Protein AF-A0A8T5LXJ1-F1 (afdb_monomer)

Secondary structure (DSSP, 8-state):
-PPP-----PPTT-PPEEEEETBTTTB-HHHHHHHHHHHHHHHHHHHHHHHHTT-TT--HHHHHHHHHHHHHHHHHHHTT-S-HHHHHHHHHHHHHHS-GGGGS--TT-B-HHHHHHHHHHHHTT-EEEEEES---HHHHHHS-HHHHTT--EEEE-BTTBS-HHHHHHHHHH-SS-EEEEESS--HHHHHHHHTTSS-GGGEEEEETT--EE--

pLDDT: mean 71.96, std 15.57, range [26.12, 94.38]

Radius of gyration: 20.91 Å; Cα contacts (8 Å, |Δi|>4): 266; chains: 1; bounding box: 43×37×70 Å

Mean predicted aligned error: 11.52 Å

Foldseek 3Di:
DDPDPDDPDDDPDFFAEEEEEVDQQFFLLLLLLVLLLVQLLVLLVVVVVVVVVPPPPDDPVNSVVVSCVLSVLSNCLSVVVDDDPSNVVSVVSSVVSDDVVSNQDPQPRTDVVSLVVLLVCVVVVHAYEYEWLDDDPSVLVRRPVSRSVRHPYYYHDPPVIDALVSVLVVLVVDPHAYEYDDADPPVRVVVCVVVVVDPLVRYWYAYPVRDTDGD

Nearest PDB structures (foldseek):
  4g9b-assembly1_A-2  TM=5.555E-01  e=1.350E-05  Escherichia coli K-12
  4ex7-assembly1_A  TM=5.362E-01  e=2.606E-03  Streptomyces sp. CM020
  3k1z-assembly1_A  TM=4.084E-01  e=1.933E-03  Homo sapiens
  6c8v-assembly1_A  TM=1.712E-01  e=3.846E+00  Methylorubrum extorquens

Structure (mmCIF, N/CA/C/O backbone):
data_AF-A0A8T5LXJ1-F1
#
_entry.id   AF-A0A8T5LXJ1-F1
#
loop_
_atom_site.group_PDB
_atom_site.id
_atom_site.type_symbol
_atom_site.label_atom_id
_atom_site.label_alt_id
_atom_site.label_comp_id
_atom_site.label_asym_id
_atom_site.label_entity_id
_atom_site.label_seq_id
_atom_site.pdbx_PDB_ins_code
_atom_site.Cartn_x
_atom_site.Cartn_y
_atom_site.Cartn_z
_atom_site.occupancy
_atom_site.B_iso_or_equiv
_atom_site.auth_seq_id
_atom_site.auth_comp_id
_atom_site.auth_asym_id
_atom_site.auth_atom_id
_atom_site.pdbx_PDB_model_num
ATOM 1 N N . MET A 1 1 ? 8.286 -22.959 33.517 1.00 33.03 1 MET A N 1
ATOM 2 C CA . MET A 1 1 ? 6.943 -22.440 33.181 1.00 33.03 1 MET A CA 1
ATOM 3 C C . MET A 1 1 ? 7.055 -21.723 31.851 1.00 33.03 1 MET A C 1
ATOM 5 O O . MET A 1 1 ? 7.940 -20.889 31.725 1.00 33.03 1 MET A O 1
ATOM 9 N N . LYS A 1 2 ? 6.259 -22.106 30.847 1.00 26.12 2 LYS A N 1
ATOM 10 C CA . LYS A 1 2 ? 6.178 -21.351 29.588 1.00 26.12 2 LYS A CA 1
ATOM 11 C C . LYS A 1 2 ? 5.435 -20.039 29.890 1.00 26.12 2 LYS A C 1
ATOM 13 O O . LYS A 1 2 ? 4.418 -20.133 30.580 1.00 26.12 2 LYS A O 1
ATOM 18 N N . PRO A 1 3 ? 5.918 -18.861 29.459 1.00 32.38 3 PRO A N 1
ATOM 19 C CA . PRO A 1 3 ? 5.135 -17.640 29.579 1.00 32.38 3 PRO A CA 1
ATOM 20 C C . PRO A 1 3 ? 3.855 -17.809 28.762 1.00 32.38 3 PRO A C 1
ATOM 22 O O . PRO A 1 3 ? 3.848 -18.514 27.748 1.00 32.38 3 PRO A O 1
ATOM 25 N N . ASN A 1 4 ? 2.773 -17.243 29.280 1.00 32.78 4 ASN A N 1
ATOM 26 C CA . ASN A 1 4 ? 1.447 -17.321 28.698 1.00 32.78 4 ASN A CA 1
ATOM 27 C C . ASN A 1 4 ? 1.479 -16.904 27.225 1.00 32.78 4 ASN A C 1
ATOM 29 O O . ASN A 1 4 ? 2.148 -15.954 26.847 1.00 32.78 4 ASN A O 1
ATOM 33 N N . GLN A 1 5 ? 0.734 -17.635 26.401 1.00 32.28 5 GLN A N 1
ATOM 34 C CA . GLN A 1 5 ? 0.271 -17.120 25.121 1.00 32.28 5 GLN A CA 1
ATOM 35 C C . GLN A 1 5 ? -0.646 -15.942 25.452 1.00 32.28 5 GLN A C 1
ATOM 37 O O . GLN A 1 5 ? -1.768 -16.151 25.925 1.00 32.28 5 GLN A O 1
ATOM 42 N N . ASP A 1 6 ? -0.109 -14.735 25.313 1.00 34.69 6 ASP A N 1
ATOM 43 C CA . ASP A 1 6 ? -0.762 -13.486 25.674 1.00 34.69 6 ASP A CA 1
ATOM 44 C C . ASP A 1 6 ? -2.043 -13.328 24.856 1.00 34.69 6 ASP A C 1
ATOM 46 O O . ASP A 1 6 ? -2.057 -13.067 23.654 1.00 34.69 6 ASP A O 1
ATOM 50 N N . LYS A 1 7 ? -3.162 -13.596 25.528 1.00 32.00 7 LYS A N 1
ATOM 51 C CA . LYS A 1 7 ? -4.494 -13.324 25.009 1.00 32.00 7 LYS A CA 1
ATOM 52 C C . LYS A 1 7 ? -4.650 -11.812 24.975 1.00 32.00 7 LYS A C 1
ATOM 54 O O . LYS A 1 7 ? -4.624 -11.184 26.028 1.00 32.00 7 LYS A O 1
ATOM 59 N N . ILE A 1 8 ? -4.893 -11.258 23.793 1.00 38.41 8 ILE A N 1
ATOM 60 C CA . ILE A 1 8 ? -5.355 -9.879 23.630 1.00 38.41 8 ILE A CA 1
ATOM 61 C C . ILE A 1 8 ? -6.676 -9.741 24.407 1.00 38.41 8 ILE A C 1
ATOM 63 O O . ILE A 1 8 ? -7.713 -10.266 23.995 1.00 38.41 8 ILE A O 1
ATOM 67 N N . ILE A 1 9 ? -6.649 -9.082 25.570 1.00 36.38 9 ILE A N 1
ATOM 68 C CA . ILE A 1 9 ? -7.852 -8.818 26.371 1.00 36.38 9 ILE A CA 1
ATOM 69 C C . ILE A 1 9 ? -8.474 -7.504 25.880 1.00 36.38 9 ILE A C 1
ATOM 71 O O . ILE A 1 9 ? -8.004 -6.409 26.196 1.00 36.38 9 ILE A O 1
ATOM 75 N N . ILE A 1 10 ? -9.554 -7.605 25.104 1.00 36.94 10 ILE A N 1
ATOM 76 C CA . ILE A 1 10 ? -10.390 -6.465 24.703 1.00 36.94 10 ILE A CA 1
ATOM 77 C C . ILE A 1 10 ? -11.422 -6.220 25.817 1.00 36.94 10 ILE A C 1
ATOM 79 O O . ILE A 1 10 ? -12.209 -7.109 26.147 1.00 36.94 10 ILE A O 1
ATOM 83 N N . LYS A 1 11 ? -11.423 -5.024 26.426 1.00 37.22 11 LYS A N 1
ATOM 84 C CA . LYS A 1 11 ? -12.449 -4.623 27.409 1.00 37.22 11 LYS A CA 1
ATOM 85 C C . LYS A 1 11 ? -13.825 -4.607 26.729 1.00 37.22 11 LYS A C 1
ATOM 87 O O . LYS A 1 11 ? -13.974 -4.063 25.640 1.00 37.22 11 LYS A O 1
ATOM 92 N N . SER A 1 12 ? -14.836 -5.197 27.368 1.00 35.59 12 SER A N 1
ATOM 93 C CA . SER A 1 12 ? -16.177 -5.333 26.787 1.00 35.59 12 SER A CA 1
ATOM 94 C C . SER A 1 12 ? -16.810 -3.972 26.468 1.00 35.59 12 SER A C 1
ATOM 96 O O . SER A 1 12 ? -16.964 -3.148 27.369 1.00 35.59 12 SER A O 1
ATOM 98 N N . GLY A 1 13 ? -17.233 -3.767 25.217 1.00 50.44 13 GLY A N 1
ATOM 99 C CA . GLY A 1 13 ? -18.122 -2.668 24.810 1.00 50.44 13 GLY A CA 1
ATOM 100 C C . GLY A 1 13 ? -17.606 -1.789 23.667 1.00 50.44 13 GLY A C 1
ATOM 101 O O . GLY A 1 13 ? -18.418 -1.307 22.884 1.00 50.44 13 GLY A O 1
ATOM 102 N N . GLN A 1 14 ? -16.287 -1.637 23.515 1.00 60.72 14 GLN A N 1
ATOM 103 C CA . GLN A 1 14 ? -15.674 -0.932 22.382 1.00 60.72 14 GLN A CA 1
ATOM 104 C C . GLN A 1 14 ? -14.940 -1.931 21.494 1.00 60.72 14 GLN A C 1
ATOM 106 O O . GLN A 1 14 ? -14.042 -2.639 21.948 1.00 60.72 14 GLN A O 1
ATOM 111 N N . LYS A 1 15 ? -15.356 -2.008 20.232 1.00 76.12 15 LYS A N 1
ATOM 112 C CA . LYS A 1 15 ? -14.726 -2.880 19.244 1.00 76.12 15 LYS A CA 1
ATOM 113 C C . LYS A 1 15 ? -13.542 -2.158 18.608 1.00 76.12 15 LYS A C 1
ATOM 115 O O . LYS A 1 15 ? -13.686 -0.977 18.291 1.00 76.12 15 LYS A O 1
ATOM 120 N N . PRO A 1 16 ? -12.387 -2.820 18.453 1.00 82.50 16 PRO A N 1
ATOM 121 C CA . PRO A 1 16 ? -11.223 -2.184 17.865 1.00 82.50 16 PRO A CA 1
ATOM 122 C C . PRO A 1 16 ? -11.449 -1.827 16.390 1.00 82.50 16 PRO A C 1
ATOM 124 O O . PRO A 1 16 ? -12.292 -2.412 15.703 1.00 82.50 16 PRO A O 1
ATOM 127 N N . MET A 1 17 ? -10.660 -0.870 15.908 1.00 87.38 17 MET A N 1
ATOM 128 C CA . MET A 1 17 ? -10.466 -0.617 14.487 1.00 87.38 17 MET A CA 1
ATOM 129 C C . MET A 1 17 ? -9.162 -1.251 14.023 1.00 87.38 17 MET A C 1
ATOM 131 O O . MET A 1 17 ? -8.102 -0.959 14.562 1.00 87.38 17 MET A O 1
ATOM 135 N N . HIS A 1 18 ? -9.231 -2.074 12.988 1.00 89.00 18 HIS A N 1
ATOM 136 C CA . HIS A 1 18 ? -8.086 -2.719 12.368 1.00 89.00 18 HIS A CA 1
ATOM 137 C C . HIS A 1 18 ? -7.617 -1.879 11.182 1.00 89.00 18 HIS A C 1
ATOM 139 O O . HIS A 1 18 ? -8.321 -1.761 10.181 1.00 89.00 18 HIS A O 1
ATOM 145 N N . LEU A 1 19 ? -6.442 -1.274 11.316 1.00 87.06 19 LEU A N 1
ATOM 146 C CA . LEU A 1 19 ? -5.816 -0.422 10.316 1.00 87.06 19 LEU A CA 1
ATOM 147 C C . LEU A 1 19 ? -4.834 -1.251 9.487 1.00 87.06 19 LEU A C 1
ATOM 149 O O . LEU A 1 19 ? -3.805 -1.677 10.001 1.00 87.06 19 LEU A O 1
ATOM 153 N N . PHE A 1 20 ? -5.145 -1.474 8.216 1.00 87.50 20 PHE A N 1
ATOM 154 C CA . PHE A 1 20 ? -4.315 -2.257 7.307 1.00 87.50 20 PHE A CA 1
ATOM 155 C C . PHE A 1 20 ? -3.467 -1.361 6.411 1.00 87.50 20 PHE A C 1
ATOM 157 O O . PHE A 1 20 ? -3.992 -0.485 5.720 1.00 87.50 20 PHE A O 1
ATOM 164 N N . ASP A 1 21 ? -2.160 -1.615 6.373 1.00 85.25 21 ASP A N 1
ATOM 165 C CA . ASP A 1 21 ? -1.288 -1.049 5.350 1.00 85.25 21 ASP A CA 1
ATOM 166 C C . ASP A 1 21 ? -1.696 -1.562 3.966 1.00 85.25 21 ASP A C 1
ATOM 168 O O . ASP A 1 21 ? -1.720 -2.766 3.710 1.00 85.25 21 ASP A O 1
ATOM 172 N N . LEU A 1 22 ? -2.010 -0.652 3.049 1.00 85.81 22 LEU A N 1
ATOM 173 C CA . LEU A 1 22 ? -2.390 -1.039 1.698 1.00 85.81 22 LEU A CA 1
ATOM 174 C C . LEU A 1 22 ? -1.292 -1.876 1.017 1.00 85.81 22 LEU A C 1
ATOM 176 O O . LEU A 1 22 ? -1.587 -2.899 0.399 1.00 85.81 22 LEU A O 1
ATOM 180 N N . TRP A 1 23 ? -0.030 -1.471 1.153 1.00 79.12 23 TRP A N 1
ATOM 181 C CA . TRP A 1 23 ? 1.087 -2.058 0.424 1.00 79.12 23 TRP A CA 1
ATOM 182 C C . TRP A 1 23 ? 1.845 -3.053 1.302 1.00 79.12 23 TRP A C 1
ATOM 184 O O . TRP A 1 23 ? 2.364 -2.715 2.360 1.00 79.12 23 TRP A O 1
ATOM 194 N N . GLY A 1 24 ? 1.935 -4.303 0.849 1.00 71.00 24 GLY A N 1
ATOM 195 C CA . GLY A 1 24 ? 2.645 -5.364 1.561 1.00 71.00 24 GLY A CA 1
ATOM 196 C C . GLY A 1 24 ? 1.814 -6.098 2.619 1.00 71.00 24 GLY A C 1
ATOM 197 O O . GLY A 1 24 ? 2.250 -7.167 3.047 1.00 71.00 24 GLY A O 1
ATOM 198 N N . VAL A 1 25 ? 0.631 -5.586 2.993 1.00 78.50 25 VAL A N 1
ATOM 199 C CA . VAL A 1 25 ? -0.356 -6.318 3.812 1.00 78.50 25 VAL A CA 1
ATOM 200 C C . VAL A 1 25 ? -1.606 -6.653 3.008 1.00 78.50 25 VAL A C 1
ATOM 202 O O . VAL A 1 25 ? -1.924 -7.829 2.895 1.00 78.50 25 VAL A O 1
ATOM 205 N N . ILE A 1 26 ? -2.295 -5.672 2.412 1.00 84.38 26 ILE A N 1
ATOM 206 C CA . ILE A 1 26 ? -3.471 -5.971 1.571 1.00 84.38 26 ILE A CA 1
ATOM 207 C C . ILE A 1 26 ? -3.037 -6.364 0.154 1.00 84.38 26 ILE A C 1
ATOM 209 O O . ILE A 1 26 ? -3.557 -7.323 -0.407 1.00 84.38 26 ILE A O 1
ATOM 213 N N . ILE A 1 27 ? -2.077 -5.641 -0.425 1.00 81.50 27 ILE A N 1
ATOM 214 C CA . ILE A 1 27 ? -1.580 -5.890 -1.781 1.00 81.50 27 ILE A CA 1
ATOM 215 C C . ILE A 1 27 ? -0.216 -6.563 -1.753 1.00 81.50 27 ILE A C 1
ATOM 217 O O . ILE A 1 27 ? 0.711 -6.127 -1.059 1.00 81.50 27 ILE A O 1
ATOM 221 N N . ASN A 1 28 ? -0.064 -7.562 -2.613 1.00 77.56 28 ASN A N 1
ATOM 222 C CA . ASN A 1 28 ? 1.214 -8.099 -3.020 1.00 77.56 28 ASN A CA 1
ATOM 223 C C . ASN A 1 28 ? 1.961 -7.074 -3.881 1.00 77.56 28 ASN A C 1
ATOM 225 O O . ASN A 1 28 ? 1.835 -7.034 -5.103 1.00 77.56 28 ASN A O 1
ATOM 229 N N . SER A 1 29 ? 2.755 -6.227 -3.223 1.00 70.06 29 SER A N 1
ATOM 230 C CA . SER A 1 29 ? 3.552 -5.183 -3.876 1.00 70.06 29 SER A CA 1
ATOM 231 C C . SER A 1 29 ? 4.496 -5.735 -4.948 1.00 70.06 29 SER A C 1
ATOM 233 O O . SER A 1 29 ? 4.780 -5.037 -5.918 1.00 70.06 29 SER A O 1
ATOM 235 N N . MET A 1 30 ? 4.946 -6.987 -4.813 1.00 72.06 30 MET A N 1
ATOM 236 C CA . MET A 1 30 ? 5.773 -7.650 -5.818 1.00 72.06 30 MET A CA 1
ATOM 237 C C . MET A 1 30 ? 4.972 -7.962 -7.082 1.00 72.06 30 MET A C 1
ATOM 239 O O . MET A 1 30 ? 5.419 -7.644 -8.175 1.00 72.06 30 MET A O 1
ATOM 243 N N . GLU A 1 31 ? 3.792 -8.560 -6.941 1.00 73.62 31 GLU A N 1
ATOM 244 C CA . GLU A 1 31 ? 2.928 -8.933 -8.067 1.00 73.62 31 GLU A CA 1
ATOM 245 C C . GLU A 1 31 ? 2.368 -7.703 -8.782 1.00 73.62 31 GLU A C 1
ATOM 247 O O . GLU A 1 31 ? 2.494 -7.596 -10.001 1.00 73.62 31 GLU A O 1
ATOM 252 N N . ALA A 1 32 ? 1.912 -6.707 -8.017 1.00 73.31 32 ALA A N 1
ATOM 253 C CA . ALA A 1 32 ? 1.551 -5.399 -8.550 1.00 73.31 32 ALA A CA 1
ATOM 254 C C . ALA A 1 32 ? 2.725 -4.778 -9.325 1.00 73.31 32 ALA A C 1
ATOM 256 O O . ALA A 1 32 ? 2.592 -4.361 -10.474 1.00 73.31 32 ALA A O 1
ATOM 257 N N . GLY A 1 33 ? 3.921 -4.782 -8.734 1.00 73.19 33 GLY A N 1
ATOM 258 C CA . GLY A 1 33 ? 5.112 -4.244 -9.378 1.00 73.19 33 GLY A CA 1
ATOM 259 C C . GLY A 1 33 ? 5.558 -5.008 -10.632 1.00 73.19 33 GLY A C 1
ATOM 260 O O . GLY A 1 33 ? 6.085 -4.389 -11.558 1.00 73.19 33 GLY A O 1
ATOM 261 N N . LEU A 1 34 ? 5.332 -6.323 -10.705 1.00 75.44 34 LEU A N 1
ATOM 262 C CA . LEU A 1 34 ? 5.562 -7.110 -11.920 1.00 75.44 34 LEU A CA 1
ATOM 263 C C . LEU A 1 34 ? 4.584 -6.716 -13.032 1.00 75.44 34 LEU A C 1
ATOM 265 O O . LEU A 1 34 ? 5.030 -6.533 -14.162 1.00 75.44 34 LEU A O 1
ATOM 269 N N . GLY A 1 35 ? 3.309 -6.478 -12.710 1.00 73.69 35 GLY A N 1
ATOM 270 C CA . GLY A 1 35 ? 2.335 -5.937 -13.664 1.00 73.69 35 GLY A CA 1
ATOM 271 C C . GLY A 1 35 ? 2.767 -4.583 -14.242 1.00 73.69 35 GLY A C 1
ATOM 272 O O . GLY A 1 35 ? 2.696 -4.367 -15.453 1.00 73.69 35 GLY A O 1
ATOM 273 N N . VAL A 1 36 ? 3.336 -3.698 -13.410 1.00 74.81 36 VAL A N 1
ATOM 274 C CA . VAL A 1 36 ? 3.935 -2.437 -13.891 1.00 74.81 36 VAL A CA 1
ATOM 275 C C . VAL A 1 36 ? 5.080 -2.712 -14.867 1.00 74.81 36 VAL A C 1
ATOM 277 O O . VAL A 1 36 ? 5.139 -2.094 -15.928 1.00 74.81 36 VAL A O 1
ATOM 280 N N . ILE A 1 37 ? 5.984 -3.642 -14.541 1.00 78.31 37 ILE A N 1
ATOM 281 C CA . ILE A 1 37 ? 7.113 -4.008 -15.413 1.00 78.31 37 ILE A CA 1
ATOM 282 C C . ILE A 1 37 ? 6.619 -4.526 -16.772 1.00 78.31 37 ILE A C 1
ATOM 284 O O . ILE A 1 37 ? 7.142 -4.115 -17.811 1.00 78.31 37 ILE A O 1
ATOM 288 N N . GLU A 1 38 ? 5.609 -5.395 -16.777 1.00 81.31 38 GLU A N 1
ATOM 289 C CA . GLU A 1 38 ? 5.011 -5.933 -18.002 1.00 81.31 38 GLU A CA 1
ATOM 290 C C . GLU A 1 38 ? 4.369 -4.837 -18.858 1.00 81.31 38 GLU A C 1
ATOM 292 O O . GLU A 1 38 ? 4.515 -4.849 -20.081 1.00 81.31 38 GLU A O 1
ATOM 297 N N . ALA A 1 39 ? 3.735 -3.847 -18.229 1.00 76.50 39 ALA A N 1
ATOM 298 C CA . ALA A 1 39 ? 3.072 -2.762 -18.937 1.00 76.50 39 ALA A CA 1
ATOM 299 C C . ALA A 1 39 ? 4.032 -1.688 -19.481 1.00 76.50 39 ALA A C 1
ATOM 301 O O . ALA A 1 39 ? 3.787 -1.134 -20.555 1.00 76.50 39 ALA A O 1
ATOM 302 N N . ILE A 1 40 ? 5.132 -1.375 -18.781 1.00 77.00 40 ILE A N 1
ATOM 303 C CA . ILE A 1 40 ? 6.082 -0.347 -19.249 1.00 77.00 40 ILE A CA 1
ATOM 304 C C . ILE A 1 40 ? 6.995 -0.852 -20.364 1.00 77.00 40 ILE A C 1
ATOM 306 O O . ILE A 1 40 ? 7.415 -0.057 -21.204 1.00 77.00 40 ILE A O 1
ATOM 310 N N . LYS A 1 41 ? 7.311 -2.153 -20.397 1.00 79.69 41 LYS A N 1
ATOM 311 C CA . LYS A 1 41 ? 8.292 -2.717 -21.334 1.00 79.69 41 LYS A CA 1
ATOM 312 C C . LYS A 1 41 ? 7.959 -2.421 -22.813 1.00 79.69 41 LYS A C 1
ATOM 314 O O . LYS A 1 41 ? 8.826 -1.849 -23.477 1.00 79.69 41 LYS A O 1
ATOM 319 N N . PRO A 1 42 ? 6.738 -2.680 -23.325 1.00 78.94 42 PRO A N 1
ATOM 320 C CA . PRO A 1 42 ? 6.386 -2.374 -24.716 1.00 78.94 42 PRO A CA 1
ATOM 321 C C . PRO A 1 42 ? 6.425 -0.875 -25.036 1.00 78.94 42 PRO A C 1
ATOM 323 O O . PRO A 1 42 ? 6.728 -0.477 -26.160 1.00 78.94 42 PRO A O 1
ATOM 326 N N . LYS A 1 43 ? 6.128 -0.021 -24.048 1.00 76.62 43 LYS A N 1
ATOM 327 C CA . LYS A 1 43 ? 6.158 1.432 -24.228 1.00 76.62 43 LYS A CA 1
ATOM 328 C C . LYS A 1 43 ? 7.585 1.966 -24.284 1.00 76.62 43 LYS A C 1
ATOM 330 O O . LYS A 1 43 ? 7.881 2.774 -25.157 1.00 76.62 43 LYS A O 1
ATOM 335 N N . ILE A 1 44 ? 8.478 1.460 -23.431 1.00 74.25 44 ILE A N 1
ATOM 336 C CA . ILE A 1 44 ? 9.911 1.758 -23.529 1.00 74.25 44 ILE A CA 1
ATOM 337 C C . ILE A 1 44 ? 10.429 1.317 -24.899 1.00 74.25 44 ILE A C 1
ATOM 339 O O . ILE A 1 44 ? 11.103 2.104 -25.549 1.00 74.25 44 ILE A O 1
ATOM 343 N N . GLU A 1 45 ? 10.083 0.112 -25.365 1.00 75.69 45 GLU A N 1
ATOM 344 C CA . GLU A 1 45 ? 10.447 -0.369 -26.706 1.00 75.69 45 GLU A CA 1
ATOM 345 C C . GLU A 1 45 ? 9.966 0.603 -27.797 1.00 75.69 45 GLU A C 1
ATOM 347 O O . GLU A 1 45 ? 10.775 1.086 -28.587 1.00 75.69 45 GLU A O 1
ATOM 352 N N . SER A 1 46 ? 8.677 0.957 -27.805 1.00 75.31 46 SER A N 1
ATOM 353 C CA . SER A 1 46 ? 8.077 1.875 -28.786 1.00 75.31 46 SER A CA 1
ATOM 354 C C . SER A 1 46 ? 8.707 3.273 -28.784 1.00 75.31 46 SER A C 1
ATOM 356 O O . SER A 1 46 ? 9.054 3.799 -29.847 1.00 75.31 46 SER A O 1
ATOM 358 N N . ASP A 1 47 ? 8.873 3.887 -27.610 1.00 72.75 47 ASP A N 1
ATOM 359 C CA . ASP A 1 47 ? 9.485 5.212 -27.474 1.00 72.75 47 ASP A CA 1
ATOM 360 C C . ASP A 1 47 ? 10.948 5.174 -27.927 1.00 72.75 47 ASP A C 1
ATOM 362 O O . ASP A 1 47 ? 11.408 6.073 -28.633 1.00 72.75 47 ASP A O 1
ATOM 366 N N . PHE A 1 48 ? 11.669 4.098 -27.597 1.00 70.19 48 PHE A N 1
ATOM 367 C CA . PHE A 1 48 ? 13.052 3.906 -28.016 1.00 70.19 48 PHE A CA 1
ATOM 368 C C . PHE A 1 48 ? 13.159 3.785 -29.536 1.00 70.19 48 PHE A C 1
ATOM 370 O O . PHE A 1 48 ? 13.980 4.480 -30.133 1.00 70.19 48 PHE A O 1
ATOM 377 N N . TYR A 1 49 ? 12.303 2.993 -30.192 1.00 65.50 49 TYR A N 1
ATOM 378 C CA . TYR A 1 49 ? 12.262 2.924 -31.657 1.00 65.50 49 TYR A CA 1
ATOM 379 C C . TYR A 1 49 ? 11.909 4.275 -32.282 1.00 65.50 49 TYR A C 1
ATOM 381 O O . TYR A 1 49 ? 12.557 4.691 -33.238 1.00 65.50 49 TYR A O 1
ATOM 389 N N . THR A 1 50 ? 10.952 5.003 -31.708 1.00 65.38 50 THR A N 1
ATOM 390 C CA . THR A 1 50 ? 10.525 6.317 -32.213 1.00 65.38 50 THR A CA 1
ATOM 391 C C . THR A 1 50 ? 11.636 7.366 -32.095 1.00 65.38 50 THR A C 1
ATOM 393 O O . THR A 1 50 ? 11.857 8.141 -33.023 1.00 65.38 50 THR A O 1
ATOM 396 N N . MET A 1 51 ? 12.394 7.363 -30.994 1.00 61.44 51 MET A N 1
ATOM 397 C CA . MET A 1 51 ? 13.560 8.236 -30.803 1.00 61.44 51 MET A CA 1
ATOM 398 C C . MET A 1 51 ? 14.765 7.825 -31.667 1.00 61.44 51 MET A C 1
ATOM 400 O O . MET A 1 51 ? 15.561 8.682 -32.054 1.00 61.44 51 MET A O 1
ATOM 404 N N . SER A 1 52 ? 14.896 6.535 -31.990 1.00 54.06 52 SER A N 1
ATOM 405 C CA . SER A 1 52 ? 15.996 5.991 -32.804 1.00 54.06 52 SER A CA 1
ATOM 406 C C . SER A 1 52 ? 15.856 6.304 -34.296 1.00 54.06 52 SER A C 1
ATOM 408 O O . SER A 1 52 ? 16.856 6.322 -35.005 1.00 54.06 52 SER A O 1
ATOM 410 N N . ILE A 1 53 ? 14.653 6.647 -34.779 1.00 50.09 53 ILE A N 1
ATOM 411 C CA . ILE A 1 53 ? 14.408 7.063 -36.177 1.00 50.09 53 ILE A CA 1
ATOM 412 C C . ILE A 1 53 ? 15.160 8.372 -36.547 1.00 50.09 53 ILE A C 1
ATOM 414 O O . ILE A 1 53 ? 15.186 8.760 -37.711 1.00 50.09 53 ILE A O 1
ATOM 418 N N . GLY A 1 54 ? 15.845 9.028 -35.597 1.00 49.28 54 GLY A N 1
ATOM 419 C CA . GLY A 1 54 ? 16.688 10.210 -35.838 1.00 49.28 54 GLY A CA 1
ATOM 420 C C . GLY A 1 54 ? 18.137 10.133 -35.334 1.00 49.28 54 GLY A C 1
ATOM 421 O O . GLY A 1 54 ? 18.799 11.171 -35.309 1.00 49.28 54 GLY A O 1
ATOM 422 N N . ARG A 1 55 ? 18.637 8.966 -34.899 1.00 52.25 55 ARG A N 1
ATOM 423 C CA . ARG A 1 55 ? 20.010 8.798 -34.377 1.00 52.25 55 ARG A CA 1
ATOM 424 C C . ARG A 1 55 ? 20.675 7.560 -34.985 1.00 52.25 55 ARG A C 1
ATOM 426 O O . ARG A 1 55 ? 20.346 6.438 -34.619 1.00 52.25 55 ARG A O 1
ATOM 433 N N . GLU A 1 56 ? 21.594 7.774 -35.928 1.00 54.41 56 GLU A N 1
ATOM 434 C CA . GLU A 1 56 ? 22.294 6.722 -36.694 1.00 54.41 56 GLU A CA 1
ATOM 435 C C . GLU A 1 56 ? 23.213 5.817 -35.842 1.00 54.41 56 GLU A C 1
ATOM 437 O O . GLU A 1 56 ? 23.719 4.810 -36.332 1.00 54.41 56 GLU A O 1
ATOM 442 N N . ASP A 1 57 ? 23.437 6.149 -34.571 1.00 60.06 57 ASP A N 1
ATOM 443 C CA . ASP A 1 57 ? 24.440 5.555 -33.685 1.00 60.06 57 ASP A CA 1
ATOM 444 C C . ASP A 1 57 ? 23.884 4.609 -32.603 1.00 60.06 57 ASP A C 1
ATOM 446 O O . ASP A 1 57 ? 24.662 4.026 -31.847 1.00 60.06 57 ASP A O 1
ATOM 450 N N . MET A 1 58 ? 22.564 4.406 -32.524 1.00 62.00 58 MET A N 1
ATOM 451 C CA . MET A 1 58 ? 21.947 3.561 -31.491 1.00 62.00 58 MET A CA 1
ATOM 452 C C . MET A 1 58 ? 21.451 2.217 -32.031 1.00 62.00 58 MET A C 1
ATOM 454 O O . MET A 1 58 ? 20.692 2.150 -32.996 1.00 62.00 58 MET A O 1
ATOM 458 N N . THR A 1 59 ? 21.855 1.123 -31.376 1.00 68.75 59 THR A N 1
ATOM 459 C CA . THR A 1 59 ? 21.527 -0.245 -31.802 1.00 68.75 59 THR A CA 1
ATOM 460 C C . THR A 1 59 ? 20.359 -0.844 -31.010 1.00 68.75 59 THR A C 1
ATOM 462 O O . THR A 1 59 ? 20.102 -0.469 -29.867 1.00 68.75 59 THR A O 1
ATOM 465 N N . LEU A 1 60 ? 19.699 -1.865 -31.574 1.00 70.31 60 LEU A N 1
ATOM 466 C CA . LEU A 1 60 ? 18.726 -2.727 -30.871 1.00 70.31 60 LEU A CA 1
ATOM 467 C C . LEU A 1 60 ? 19.243 -3.218 -29.506 1.00 70.31 60 LEU A C 1
ATOM 469 O O . LEU A 1 60 ? 18.510 -3.256 -28.522 1.00 70.31 60 LEU A O 1
ATOM 473 N N . LYS A 1 61 ? 20.540 -3.526 -29.430 1.00 76.12 61 LYS A N 1
ATOM 474 C CA . LYS A 1 61 ? 21.208 -3.992 -28.211 1.00 76.12 61 LYS A CA 1
ATOM 475 C C . LYS A 1 61 ? 21.256 -2.921 -27.116 1.00 76.12 61 LYS A C 1
ATOM 477 O O . LYS A 1 61 ? 21.294 -3.256 -25.933 1.00 76.12 61 LYS A O 1
ATOM 482 N N . ASP A 1 62 ? 21.273 -1.645 -27.487 1.00 75.56 62 ASP A N 1
ATOM 483 C CA . ASP A 1 62 ? 21.245 -0.536 -26.533 1.00 75.56 62 ASP A CA 1
ATOM 484 C C . ASP A 1 62 ? 19.828 -0.318 -25.986 1.00 75.56 62 ASP A C 1
ATOM 486 O O . ASP A 1 62 ? 19.676 -0.048 -24.794 1.00 75.56 62 ASP A O 1
ATOM 490 N N . ALA A 1 63 ? 18.799 -0.555 -26.810 1.00 72.38 63 ALA A N 1
ATOM 491 C CA . ALA A 1 63 ? 17.397 -0.577 -26.381 1.00 72.38 63 ALA A CA 1
ATOM 492 C C . ALA A 1 63 ? 17.151 -1.660 -25.326 1.00 72.38 63 ALA A C 1
ATOM 494 O O . ALA A 1 63 ? 16.633 -1.385 -24.244 1.00 72.38 63 ALA A O 1
ATOM 495 N N . GLU A 1 64 ? 17.591 -2.887 -25.609 1.00 77.44 64 GLU A N 1
ATOM 496 C CA . GLU A 1 64 ? 17.442 -4.030 -24.703 1.00 77.44 64 GLU A CA 1
ATOM 497 C C . GLU A 1 64 ? 18.135 -3.791 -23.357 1.00 77.44 64 GLU A C 1
ATOM 499 O O . GLU A 1 64 ? 17.558 -4.063 -22.302 1.00 77.44 64 GLU A O 1
ATOM 504 N N . LYS A 1 65 ? 19.352 -3.230 -23.373 1.00 81.12 65 LYS A N 1
ATOM 505 C CA . LYS A 1 65 ? 20.070 -2.853 -22.145 1.00 81.12 65 LYS A CA 1
ATOM 506 C C . LYS A 1 65 ? 19.312 -1.799 -21.347 1.00 81.12 65 LYS A C 1
ATOM 508 O O . LYS A 1 65 ? 19.230 -1.915 -20.127 1.00 81.12 65 LYS A O 1
ATOM 513 N N . TYR A 1 66 ? 18.755 -0.796 -22.021 1.00 79.19 66 TYR A N 1
ATOM 514 C CA . TYR A 1 66 ? 18.002 0.276 -21.379 1.00 79.19 66 TYR A CA 1
ATOM 515 C C . TYR A 1 66 ? 16.722 -0.243 -20.709 1.00 79.19 66 TYR A C 1
ATOM 517 O O . TYR A 1 66 ? 16.451 0.063 -19.548 1.00 79.19 66 TYR A O 1
ATOM 525 N N . ILE A 1 67 ? 15.965 -1.091 -21.409 1.00 79.62 67 ILE A N 1
ATOM 526 C CA . ILE A 1 67 ? 14.772 -1.758 -20.870 1.00 79.62 67 ILE A CA 1
ATOM 527 C C . ILE A 1 67 ? 15.145 -2.612 -19.656 1.00 79.62 67 ILE A C 1
ATOM 529 O O . ILE A 1 67 ? 14.492 -2.523 -18.613 1.00 79.62 67 ILE A O 1
ATOM 533 N N . ALA A 1 68 ? 16.212 -3.411 -19.769 1.00 82.62 68 ALA A N 1
ATOM 534 C CA . ALA A 1 68 ? 16.697 -4.256 -18.684 1.00 82.62 68 ALA A CA 1
ATOM 535 C C . ALA A 1 68 ? 17.130 -3.436 -17.458 1.00 82.62 68 ALA A C 1
ATOM 537 O O . ALA A 1 68 ? 16.855 -3.842 -16.329 1.00 82.62 68 ALA A O 1
ATOM 538 N N . GLU A 1 69 ? 17.754 -2.272 -17.658 1.00 86.25 69 GLU A N 1
ATOM 539 C CA . GLU A 1 69 ? 18.126 -1.351 -16.579 1.00 86.25 69 GLU A CA 1
ATOM 540 C C . GLU A 1 69 ? 16.888 -0.806 -15.853 1.00 86.25 69 GLU A C 1
ATOM 542 O O . GLU A 1 69 ? 16.815 -0.888 -14.626 1.00 86.25 69 GLU A O 1
ATOM 547 N N . VAL A 1 70 ? 15.901 -0.277 -16.585 1.00 82.00 70 VAL A N 1
ATOM 548 C CA . VAL A 1 70 ? 14.691 0.314 -15.985 1.00 82.00 70 VAL A CA 1
ATOM 549 C C . VAL A 1 70 ? 13.889 -0.745 -15.224 1.00 82.00 70 VAL A C 1
ATOM 551 O O . VAL A 1 70 ? 13.573 -0.547 -14.049 1.00 82.00 70 VAL A O 1
ATOM 554 N N . CYS A 1 71 ? 13.622 -1.892 -15.854 1.00 83.31 71 CYS A N 1
ATOM 555 C CA . CYS A 1 71 ? 12.873 -2.984 -15.228 1.00 83.31 71 CYS A CA 1
ATOM 556 C C . CYS A 1 71 ? 13.646 -3.592 -14.050 1.00 83.31 71 CYS A C 1
ATOM 558 O O . CYS A 1 71 ? 13.069 -3.869 -13.000 1.00 83.31 71 CYS A O 1
ATOM 560 N N . GLY A 1 72 ? 14.962 -3.770 -14.197 1.00 84.94 72 GLY A N 1
ATOM 561 C CA . GLY A 1 72 ? 15.830 -4.300 -13.150 1.00 84.94 72 GLY A CA 1
ATOM 562 C C . GLY A 1 72 ? 15.895 -3.386 -11.929 1.00 84.94 72 GLY A C 1
ATOM 563 O O . GLY A 1 72 ? 15.764 -3.860 -10.803 1.00 84.94 72 GLY A O 1
ATOM 564 N N . ASN A 1 73 ? 16.032 -2.074 -12.131 1.00 85.00 73 ASN A N 1
ATOM 565 C CA . ASN A 1 73 ? 16.015 -1.103 -11.038 1.00 85.00 73 ASN A CA 1
ATOM 566 C C . ASN A 1 73 ? 14.654 -1.063 -10.340 1.00 85.00 73 ASN A C 1
ATOM 568 O O . ASN A 1 73 ? 14.610 -1.036 -9.114 1.00 85.00 73 ASN A O 1
ATOM 572 N N . TYR A 1 74 ? 13.546 -1.121 -11.082 1.00 81.06 74 TYR A N 1
ATOM 573 C CA . TYR A 1 74 ? 12.226 -1.186 -10.457 1.00 81.06 74 TYR A CA 1
ATOM 574 C C . TYR A 1 74 ? 12.043 -2.483 -9.659 1.00 81.06 74 TYR A C 1
ATOM 576 O O . TYR A 1 74 ? 11.617 -2.435 -8.512 1.00 81.06 74 TYR A O 1
ATOM 584 N N . LYS A 1 75 ? 12.492 -3.633 -10.178 1.00 80.31 75 LYS A N 1
ATOM 585 C CA . LYS A 1 75 ? 12.489 -4.899 -9.426 1.00 80.31 75 LYS A CA 1
ATOM 586 C C . LYS A 1 75 ? 13.275 -4.804 -8.114 1.00 80.31 75 LYS A C 1
ATOM 588 O O . LYS A 1 75 ? 12.798 -5.289 -7.095 1.00 80.31 75 LYS A O 1
ATOM 593 N N . LYS A 1 76 ? 14.427 -4.125 -8.112 1.00 78.31 76 LYS A N 1
ATOM 594 C CA . LYS A 1 76 ? 15.199 -3.858 -6.886 1.00 78.31 76 LYS A CA 1
ATOM 595 C C . LYS A 1 76 ? 14.475 -2.939 -5.897 1.00 78.31 76 LYS A C 1
ATOM 597 O O . LYS A 1 76 ? 14.714 -3.023 -4.698 1.00 78.31 76 LYS A O 1
ATOM 602 N N . VAL A 1 77 ? 13.590 -2.056 -6.368 1.00 76.38 77 VAL A N 1
ATOM 603 C CA . VAL A 1 77 ? 12.687 -1.304 -5.479 1.00 76.38 77 VAL A CA 1
ATOM 604 C C . VAL A 1 77 ? 11.691 -2.249 -4.810 1.00 76.38 77 VAL A C 1
ATOM 606 O O . VAL A 1 77 ? 11.487 -2.142 -3.604 1.00 76.38 77 VAL A O 1
ATOM 609 N N . LEU A 1 78 ? 11.106 -3.183 -5.567 1.00 71.38 78 LEU A N 1
ATOM 610 C CA . LEU A 1 78 ? 10.126 -4.146 -5.048 1.00 71.38 78 LEU A CA 1
ATOM 611 C C . LEU A 1 78 ? 10.730 -5.096 -4.005 1.00 71.38 78 LEU A C 1
ATOM 613 O O . LEU A 1 78 ? 10.045 -5.475 -3.061 1.00 71.38 78 LEU A O 1
ATOM 617 N N . THR A 1 79 ? 12.003 -5.470 -4.157 1.00 72.75 79 THR A N 1
ATOM 618 C CA . THR A 1 79 ? 12.725 -6.328 -3.200 1.00 72.75 79 THR A CA 1
ATOM 619 C C . THR A 1 79 ? 13.338 -5.561 -2.025 1.00 72.75 79 THR A C 1
ATOM 621 O O . THR A 1 79 ? 13.927 -6.178 -1.142 1.00 72.75 79 THR A O 1
ATOM 624 N N . GLY A 1 80 ? 13.229 -4.228 -1.998 1.00 66.50 80 GLY A N 1
ATOM 625 C CA . GLY A 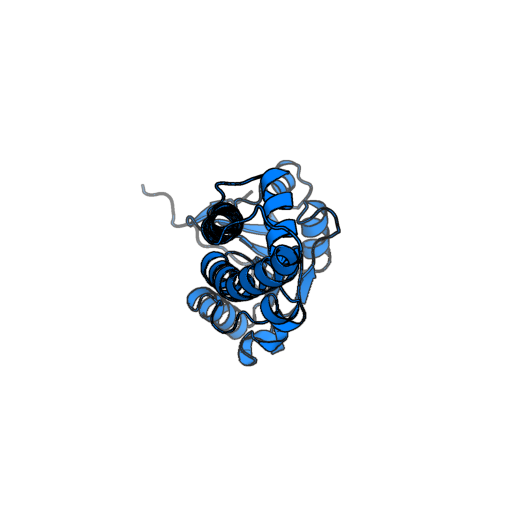1 80 ? 13.838 -3.386 -0.963 1.00 66.50 80 GLY A CA 1
ATOM 626 C C . GLY A 1 80 ? 15.358 -3.207 -1.090 1.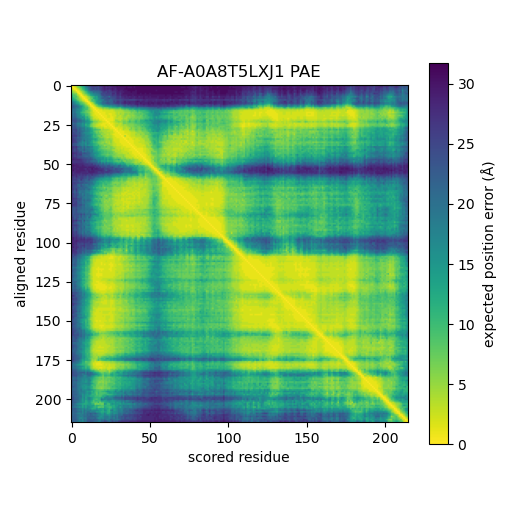00 66.50 80 GLY A C 1
ATOM 627 O O . GLY A 1 80 ? 15.970 -2.576 -0.233 1.00 66.50 80 GLY A O 1
ATOM 628 N N . GLU A 1 81 ? 15.979 -3.705 -2.163 1.00 74.25 81 GLU A N 1
ATOM 629 C CA . GLU A 1 81 ? 17.412 -3.528 -2.447 1.00 74.25 81 GLU A CA 1
ATOM 630 C C . GLU A 1 81 ? 17.778 -2.070 -2.774 1.00 74.25 81 GLU A C 1
ATOM 632 O O . GLU A 1 81 ? 18.921 -1.655 -2.578 1.00 74.25 81 GLU A O 1
ATOM 637 N N . LEU A 1 82 ? 16.821 -1.279 -3.274 1.00 73.00 82 LEU A N 1
ATOM 638 C CA . LEU A 1 82 ? 16.971 0.165 -3.460 1.00 73.00 82 LEU A CA 1
ATOM 639 C C . LEU A 1 82 ? 16.188 0.947 -2.404 1.00 73.00 82 LEU A C 1
ATOM 641 O O . LEU A 1 82 ? 14.982 0.768 -2.232 1.00 73.00 82 LEU A O 1
ATOM 645 N N . THR A 1 83 ? 16.865 1.902 -1.767 1.00 73.19 83 THR A N 1
ATOM 646 C CA . THR A 1 83 ? 16.300 2.794 -0.745 1.00 73.19 83 THR A CA 1
ATOM 647 C C . THR A 1 83 ? 16.601 4.267 -1.057 1.00 73.19 83 THR A C 1
ATOM 649 O O . THR A 1 83 ? 17.323 4.590 -2.006 1.00 73.19 83 THR A O 1
ATOM 652 N N . GLY A 1 84 ? 15.993 5.187 -0.298 1.00 74.12 84 GLY A N 1
ATOM 653 C CA . GLY A 1 84 ? 16.278 6.624 -0.377 1.00 74.12 84 GLY A CA 1
ATOM 654 C C . GLY A 1 84 ? 16.076 7.240 -1.767 1.00 74.12 84 GLY A C 1
ATOM 655 O O . GLY A 1 84 ? 15.065 7.010 -2.433 1.00 74.12 84 GLY A O 1
ATOM 656 N N . GLU A 1 85 ? 17.042 8.050 -2.204 1.00 78.62 85 GLU A N 1
ATOM 657 C CA . GLU A 1 85 ? 16.972 8.774 -3.480 1.00 78.62 85 GLU A CA 1
ATOM 658 C C . GLU A 1 85 ? 17.032 7.837 -4.696 1.00 78.62 85 GLU A C 1
ATOM 660 O O . GLU A 1 85 ? 16.320 8.047 -5.676 1.00 78.62 85 GLU A O 1
ATOM 665 N N . ALA A 1 86 ? 17.794 6.743 -4.611 1.00 75.94 86 ALA A N 1
ATOM 666 C CA . ALA A 1 86 ? 17.865 5.752 -5.684 1.00 75.94 86 ALA A CA 1
ATOM 667 C C . ALA A 1 86 ? 16.503 5.076 -5.924 1.00 75.94 86 ALA A C 1
ATOM 669 O O . ALA A 1 86 ? 16.084 4.912 -7.072 1.00 75.94 86 ALA A O 1
ATOM 670 N N . LYS A 1 87 ? 15.765 4.765 -4.845 1.00 76.31 87 LYS A N 1
ATOM 671 C CA . LYS A 1 87 ? 14.377 4.278 -4.922 1.00 76.31 87 LYS A CA 1
ATOM 672 C C . LYS A 1 87 ? 13.465 5.292 -5.613 1.00 76.31 87 LYS A C 1
ATOM 674 O O . LYS A 1 87 ? 12.743 4.930 -6.540 1.00 76.31 87 LYS A O 1
ATOM 679 N N . LYS A 1 88 ? 13.514 6.562 -5.196 1.00 73.81 88 LYS A N 1
ATOM 680 C CA . LYS A 1 88 ? 12.691 7.638 -5.779 1.00 73.81 88 LYS A CA 1
ATOM 681 C C . LYS A 1 88 ? 12.941 7.796 -7.278 1.00 73.81 88 LYS A C 1
ATOM 683 O O . LYS A 1 88 ? 11.988 7.892 -8.048 1.00 73.81 88 LYS A O 1
ATOM 688 N N . GLN A 1 89 ? 14.204 7.775 -7.700 1.00 78.50 89 GLN A N 1
ATOM 689 C CA . GLN A 1 89 ? 14.571 7.885 -9.111 1.00 78.50 89 GLN A CA 1
ATOM 690 C C . GLN A 1 89 ? 14.104 6.680 -9.930 1.00 78.50 89 GLN A C 1
ATOM 692 O O . GLN A 1 89 ? 13.548 6.869 -11.012 1.00 78.50 89 GLN A O 1
ATOM 697 N N . ALA A 1 90 ? 14.267 5.460 -9.410 1.00 81.00 90 ALA A N 1
ATOM 698 C CA . ALA A 1 90 ? 13.790 4.248 -10.071 1.00 81.00 90 ALA A CA 1
ATOM 699 C C . ALA A 1 90 ? 12.259 4.253 -10.250 1.00 81.00 90 ALA A C 1
ATOM 701 O O . ALA A 1 90 ? 11.778 3.979 -11.350 1.00 81.00 90 ALA A O 1
ATOM 702 N N . ILE A 1 91 ? 11.502 4.648 -9.217 1.00 77.00 91 ILE A N 1
ATOM 703 C CA . ILE A 1 91 ? 10.036 4.795 -9.286 1.00 77.00 91 ILE A CA 1
ATOM 704 C C . ILE A 1 91 ? 9.650 5.860 -1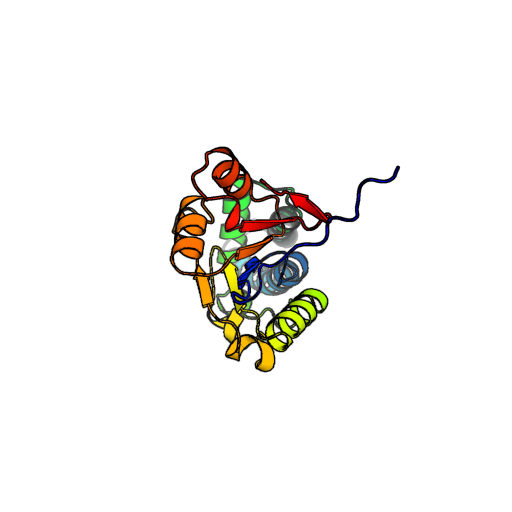0.313 1.00 77.00 91 ILE A C 1
ATOM 706 O O . ILE A 1 91 ? 8.861 5.587 -11.214 1.00 77.00 91 ILE A O 1
ATOM 710 N N . LYS A 1 92 ? 10.238 7.061 -10.226 1.00 79.94 92 LYS A N 1
ATOM 711 C CA . LYS A 1 92 ? 9.946 8.167 -11.150 1.00 79.94 92 LYS A CA 1
ATOM 712 C C . LYS A 1 92 ? 10.197 7.768 -12.603 1.00 79.94 92 LYS A C 1
ATOM 714 O O . LYS A 1 92 ? 9.406 8.107 -13.478 1.00 79.94 92 LYS A O 1
ATOM 719 N N . ARG A 1 93 ? 11.286 7.042 -12.859 1.00 80.00 93 ARG A N 1
ATOM 720 C CA . ARG A 1 93 ? 11.650 6.585 -14.202 1.00 80.00 93 ARG A CA 1
ATOM 721 C C . ARG A 1 93 ? 10.688 5.518 -14.718 1.00 80.00 93 ARG A C 1
ATOM 723 O O . ARG A 1 93 ? 10.252 5.635 -15.853 1.00 80.00 93 ARG A O 1
ATOM 730 N N . ALA A 1 94 ? 10.302 4.541 -13.898 1.00 77.12 94 ALA A N 1
ATOM 731 C CA . ALA A 1 94 ? 9.278 3.566 -14.276 1.00 77.12 94 ALA A CA 1
ATOM 732 C C . ALA A 1 94 ? 7.924 4.244 -14.555 1.00 77.12 94 ALA A C 1
ATOM 734 O O . ALA A 1 94 ? 7.301 3.977 -15.578 1.00 77.12 94 ALA A O 1
ATOM 735 N N . HIS A 1 95 ? 7.509 5.190 -13.707 1.00 74.94 95 HIS A N 1
ATOM 736 C CA . HIS A 1 95 ? 6.238 5.909 -13.848 1.00 74.94 95 HIS A CA 1
ATOM 737 C C . HIS A 1 95 ? 6.206 6.856 -15.055 1.00 74.94 95 HIS A C 1
ATOM 739 O O . HIS A 1 95 ? 5.137 7.084 -15.601 1.00 74.94 95 HIS A O 1
ATOM 745 N N . PHE A 1 96 ? 7.353 7.384 -15.499 1.00 76.12 96 PHE A N 1
ATOM 746 C CA . PHE A 1 96 ? 7.439 8.159 -16.742 1.00 76.12 96 PHE A CA 1
ATOM 747 C C . PHE A 1 96 ? 7.036 7.321 -17.966 1.00 76.12 96 PHE A C 1
ATOM 749 O O . PHE A 1 96 ? 6.331 7.803 -18.852 1.00 76.12 96 PHE A O 1
ATOM 756 N N . TYR A 1 97 ? 7.466 6.057 -18.003 1.00 70.75 97 TYR A N 1
ATOM 757 C CA . TYR A 1 97 ? 7.125 5.139 -19.089 1.00 70.75 97 TYR A CA 1
ATOM 758 C C . TYR A 1 97 ? 5.773 4.454 -18.876 1.00 70.75 97 TYR A C 1
ATOM 760 O O . TYR A 1 97 ? 5.102 4.134 -19.851 1.00 70.75 97 TYR A O 1
ATOM 768 N N . GLY A 1 98 ? 5.311 4.302 -17.636 1.00 62.06 98 GLY A N 1
ATOM 769 C CA . GLY A 1 98 ? 3.933 3.914 -17.343 1.00 62.06 98 GLY A CA 1
ATOM 770 C C . GLY A 1 98 ? 2.935 4.911 -17.926 1.00 62.06 98 GLY A C 1
ATOM 771 O O . GLY A 1 98 ? 3.129 6.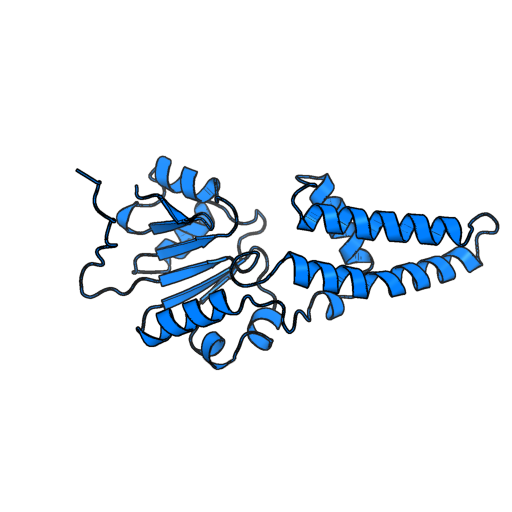121 -17.887 1.00 62.06 98 GLY A O 1
ATOM 772 N N . THR A 1 99 ? 1.864 4.426 -18.541 1.00 54.03 99 THR A N 1
ATOM 773 C CA . THR A 1 99 ? 0.633 5.221 -18.651 1.00 54.03 99 THR A CA 1
ATOM 774 C C . THR A 1 99 ? -0.098 5.117 -17.314 1.00 54.03 99 THR A C 1
ATOM 776 O O . THR A 1 99 ? -0.125 4.019 -16.766 1.00 54.03 99 THR A O 1
ATOM 779 N N . GLU A 1 100 ? -0.712 6.194 -16.807 1.00 52.97 100 GLU A N 1
ATOM 780 C CA . GLU A 1 100 ? -1.592 6.142 -15.617 1.00 52.97 100 GLU A CA 1
ATOM 781 C C . GLU A 1 100 ? -2.482 4.877 -15.556 1.00 52.97 100 GLU A C 1
ATOM 783 O O . GLU A 1 100 ? -2.423 4.191 -14.541 1.00 52.97 100 GLU A O 1
ATOM 788 N N . PRO A 1 101 ? -3.150 4.427 -16.644 1.00 48.84 101 PRO A N 1
ATOM 789 C CA . PRO A 1 101 ? -3.950 3.195 -16.621 1.00 48.84 101 PRO A CA 1
ATOM 790 C C . PRO A 1 101 ? -3.197 1.892 -16.286 1.00 48.84 101 PRO A C 1
ATOM 792 O O . PRO A 1 101 ? -3.806 0.968 -15.761 1.00 48.84 101 PRO A O 1
ATOM 795 N N . ALA A 1 102 ? -1.889 1.798 -16.544 1.00 51.78 102 ALA A N 1
ATOM 796 C CA . ALA A 1 102 ? -1.073 0.632 -16.177 1.00 51.78 102 ALA A CA 1
ATOM 797 C C . ALA A 1 102 ? -0.653 0.633 -14.695 1.00 51.78 102 ALA A C 1
ATOM 799 O O . ALA A 1 102 ? -0.224 -0.387 -14.167 1.00 51.78 102 ALA A O 1
ATOM 800 N N . LEU A 1 103 ? -0.761 1.789 -14.034 1.00 55.19 103 LEU A N 1
ATOM 801 C CA . LEU A 1 103 ? -0.548 1.962 -12.595 1.00 55.19 103 LEU A CA 1
ATOM 802 C C . LEU A 1 103 ? -1.874 1.908 -11.810 1.00 55.19 103 LEU A C 1
ATOM 804 O O . LEU A 1 103 ? -1.862 2.066 -10.588 1.00 55.19 103 LEU A O 1
ATOM 808 N N . ASP A 1 104 ? -2.999 1.718 -12.510 1.00 56.88 104 ASP A N 1
ATOM 809 C CA . ASP A 1 104 ? -4.359 1.836 -11.974 1.00 56.88 104 ASP A CA 1
ATOM 810 C C . ASP A 1 104 ? -5.197 0.555 -12.102 1.00 56.88 104 ASP A C 1
ATOM 812 O O . ASP A 1 104 ? -6.376 0.559 -11.736 1.00 56.88 104 ASP A O 1
ATOM 816 N N . ASN A 1 105 ? -4.616 -0.533 -12.612 1.00 57.47 105 ASN A N 1
ATOM 817 C CA . ASN A 1 105 ? -5.254 -1.842 -12.623 1.00 57.47 105 ASN A CA 1
ATOM 818 C C . ASN A 1 105 ? -4.291 -2.886 -12.038 1.00 57.47 105 ASN A C 1
ATOM 820 O O . ASN A 1 105 ? -3.340 -3.319 -12.687 1.00 57.47 105 ASN A O 1
ATOM 824 N N . PHE A 1 106 ? -4.564 -3.257 -10.789 1.00 66.31 106 PHE A N 1
ATOM 825 C CA . PHE A 1 106 ? -3.899 -4.333 -10.061 1.00 66.31 106 PHE A CA 1
ATOM 826 C C . PHE A 1 106 ? -4.908 -5.430 -9.710 1.00 66.31 106 PHE A C 1
ATOM 828 O O . PHE A 1 106 ? -4.898 -5.968 -8.597 1.00 66.31 106 PHE A O 1
ATOM 835 N N . ASP A 1 107 ? -5.799 -5.740 -10.654 1.00 59.78 107 ASP A N 1
ATOM 836 C CA . ASP A 1 107 ? -6.756 -6.833 -10.530 1.00 59.78 107 ASP A CA 1
ATOM 837 C C . ASP A 1 107 ? -5.969 -8.108 -10.208 1.00 59.78 107 ASP A C 1
ATOM 839 O O . ASP A 1 107 ? -5.026 -8.469 -10.913 1.00 59.78 107 ASP A O 1
ATOM 843 N N . ASN A 1 108 ? -6.342 -8.777 -9.115 1.00 66.19 108 ASN A N 1
ATOM 844 C CA . ASN A 1 108 ? -5.684 -9.966 -8.545 1.00 66.19 108 ASN A CA 1
ATOM 845 C C . ASN A 1 108 ? -4.430 -9.739 -7.684 1.00 66.19 108 ASN A C 1
ATOM 847 O O . ASN A 1 108 ? -3.878 -10.709 -7.181 1.00 66.19 108 ASN A O 1
ATOM 851 N N . CYS A 1 109 ? -4.006 -8.502 -7.415 1.00 77.12 109 CYS A N 1
ATOM 852 C CA . CYS A 1 109 ? -2.836 -8.274 -6.553 1.00 77.12 109 CYS A CA 1
ATOM 853 C C . CYS A 1 109 ? -3.161 -8.304 -5.049 1.00 77.12 109 CYS A C 1
ATOM 855 O O . CYS A 1 109 ? -2.276 -8.065 -4.227 1.00 77.12 109 CYS A O 1
ATOM 857 N N . PHE A 1 110 ? -4.415 -8.548 -4.663 1.00 85.25 110 PHE A N 1
ATOM 858 C CA . PHE A 1 110 ? -4.808 -8.634 -3.260 1.00 85.25 110 PHE A CA 1
ATOM 859 C C . PHE A 1 110 ? -4.411 -9.982 -2.654 1.00 85.25 110 PHE A C 1
ATOM 861 O O . PHE A 1 110 ? -4.727 -11.043 -3.189 1.00 85.25 110 PHE A O 1
ATOM 868 N N . TYR A 1 111 ? -3.777 -9.939 -1.488 1.00 83.88 111 TYR A N 1
ATOM 869 C CA . TYR A 1 111 ? -3.524 -11.119 -0.675 1.00 83.88 111 TYR A CA 1
ATOM 870 C C . TYR A 1 111 ? -4.853 -11.704 -0.177 1.00 83.88 111 TYR A C 1
ATOM 872 O O . TYR A 1 111 ? -5.592 -11.054 0.565 1.00 83.88 111 TYR A O 1
ATOM 880 N N . GLN A 1 112 ? -5.175 -12.933 -0.590 1.00 85.69 112 GLN A N 1
ATOM 881 C CA . GLN A 1 112 ? -6.444 -13.574 -0.231 1.00 85.69 112 GLN A CA 1
ATOM 882 C C . GLN A 1 112 ? -6.604 -13.734 1.290 1.00 85.69 112 GLN A C 1
ATOM 884 O O . GLN A 1 112 ? -7.682 -13.498 1.822 1.00 85.69 112 GLN A O 1
ATOM 889 N N . ASP A 1 113 ? -5.527 -14.065 2.000 1.00 80.25 113 ASP A N 1
ATOM 890 C CA . ASP A 1 113 ? -5.489 -14.161 3.461 1.00 80.25 113 ASP A CA 1
ATOM 891 C C . ASP A 1 113 ? -5.732 -12.810 4.151 1.00 80.25 113 ASP A C 1
ATOM 893 O O . ASP A 1 113 ? -6.395 -12.758 5.193 1.00 80.25 113 ASP A O 1
ATOM 897 N N . ALA A 1 114 ? -5.271 -11.705 3.557 1.00 86.69 114 ALA A N 1
ATOM 898 C CA . ALA A 1 114 ? -5.594 -10.363 4.034 1.00 86.69 114 ALA A CA 1
ATOM 899 C C . ALA A 1 114 ? -7.087 -10.049 3.849 1.00 86.69 114 ALA A C 1
ATOM 901 O O . ALA A 1 114 ? -7.739 -9.596 4.793 1.00 86.69 114 ALA A O 1
ATOM 902 N N . LEU A 1 115 ? -7.653 -10.352 2.675 1.00 90.44 115 LEU A N 1
ATOM 903 C CA . LEU A 1 115 ? -9.084 -10.169 2.404 1.00 90.44 115 LEU A CA 1
ATOM 904 C C . LEU A 1 115 ? -9.955 -11.015 3.344 1.00 90.44 115 LEU A C 1
ATOM 906 O O . LEU A 1 115 ? -10.932 -10.515 3.901 1.00 90.44 115 LEU A O 1
ATOM 910 N N . ASP A 1 116 ? -9.587 -12.274 3.569 1.00 88.00 116 ASP A N 1
ATOM 911 C CA . ASP A 1 116 ? -10.305 -13.175 4.474 1.00 88.00 116 ASP A CA 1
ATOM 912 C C . ASP A 1 116 ? -10.212 -12.700 5.931 1.00 88.00 116 ASP A C 1
ATOM 914 O O . ASP A 1 116 ? -11.197 -12.747 6.673 1.00 88.00 116 ASP A O 1
ATOM 918 N N . SER A 1 117 ? -9.061 -12.160 6.339 1.00 87.12 117 SER A N 1
ATOM 919 C CA . SER A 1 117 ? -8.897 -11.535 7.656 1.00 87.12 117 SER A CA 1
ATOM 920 C C . SER A 1 117 ? -9.795 -10.306 7.814 1.00 87.12 117 SER A C 1
ATOM 922 O O . SER A 1 117 ? -10.497 -10.188 8.820 1.00 87.12 117 SER A O 1
ATOM 924 N N . MET A 1 118 ? -9.840 -9.421 6.810 1.00 92.50 118 MET A N 1
ATOM 925 C CA . MET A 1 118 ? -10.731 -8.256 6.806 1.00 92.50 118 MET A CA 1
ATOM 926 C C . MET A 1 118 ? -12.204 -8.677 6.897 1.00 92.50 118 MET A C 1
ATOM 928 O O . MET A 1 118 ? -12.935 -8.121 7.717 1.00 92.50 118 MET A O 1
ATOM 932 N N . ARG A 1 119 ? -12.637 -9.688 6.129 1.00 93.75 119 ARG A N 1
ATOM 933 C CA . ARG A 1 119 ? -14.003 -10.242 6.215 1.00 93.75 119 ARG A CA 1
ATOM 934 C C . ARG A 1 119 ? -14.328 -10.727 7.619 1.00 93.75 119 ARG A C 1
ATOM 936 O O . ARG A 1 119 ? -15.339 -10.317 8.179 1.00 93.75 119 ARG A O 1
ATOM 943 N N . ASN A 1 120 ? -13.445 -11.523 8.217 1.00 86.69 120 ASN A N 1
ATOM 944 C CA . ASN A 1 120 ? -13.650 -12.053 9.563 1.00 86.69 120 ASN A CA 1
ATOM 945 C C . ASN A 1 120 ? -13.787 -10.937 10.612 1.00 86.69 120 ASN A C 1
ATOM 947 O O . ASN A 1 120 ? -14.669 -11.005 11.468 1.00 86.69 120 ASN A O 1
ATOM 951 N N . ILE A 1 121 ? -12.957 -9.893 10.543 1.00 90.31 121 ILE A N 1
ATOM 952 C CA . ILE A 1 121 ? -13.046 -8.722 11.437 1.00 90.31 121 ILE A CA 1
ATOM 953 C C . ILE A 1 121 ? -14.407 -8.031 11.265 1.00 90.31 121 ILE A C 1
ATOM 955 O O . ILE A 1 121 ? -15.139 -7.800 12.234 1.00 90.31 121 ILE A O 1
ATOM 959 N N . LEU A 1 122 ? -14.796 -7.769 10.016 1.00 91.44 122 LEU A N 1
ATOM 960 C CA . LEU A 1 122 ? -16.065 -7.124 9.691 1.00 91.44 122 LEU A CA 1
ATOM 961 C C . LEU A 1 122 ? -17.275 -7.971 10.118 1.00 91.44 122 LEU A C 1
ATOM 963 O O . LEU A 1 122 ? -18.285 -7.418 10.563 1.00 91.44 122 LEU A O 1
ATOM 967 N N . ASP A 1 123 ? -17.217 -9.297 9.989 1.00 90.31 123 ASP A N 1
ATOM 968 C CA . ASP A 1 123 ? -18.289 -10.230 10.375 1.00 90.31 123 ASP A CA 1
ATOM 969 C C . ASP A 1 123 ? -18.460 -10.303 11.895 1.00 90.31 123 ASP A C 1
ATOM 971 O O . ASP A 1 123 ? -19.580 -10.387 12.406 1.00 90.31 123 ASP A O 1
ATOM 975 N N . ASN A 1 124 ? -17.367 -10.111 12.636 1.00 86.88 124 ASN A N 1
ATOM 976 C CA . ASN A 1 124 ? -17.395 -9.877 14.077 1.00 86.88 124 ASN A CA 1
ATOM 977 C C . ASN A 1 124 ? -17.866 -8.458 14.450 1.00 86.88 124 ASN A C 1
ATOM 979 O O . ASN A 1 124 ? -17.923 -8.111 15.633 1.00 86.88 124 ASN A O 1
ATOM 983 N N . ARG A 1 125 ? -18.299 -7.651 13.471 1.00 88.12 125 ARG A N 1
ATOM 984 C CA . ARG A 1 125 ? -18.737 -6.247 13.585 1.00 88.12 125 ARG A CA 1
ATOM 985 C C . ARG A 1 125 ? -17.683 -5.325 14.198 1.00 88.12 125 ARG A C 1
ATOM 987 O O . ARG A 1 125 ? -18.041 -4.370 14.888 1.00 88.12 125 ARG A O 1
ATOM 994 N N . GLU A 1 126 ? -16.413 -5.656 14.028 1.00 88.62 126 GLU A N 1
ATOM 995 C CA . GLU A 1 126 ? -15.304 -4.749 14.308 1.00 88.62 126 GLU A CA 1
ATOM 996 C C . GLU A 1 126 ? -15.098 -3.807 13.113 1.00 88.62 126 GLU A C 1
ATOM 998 O O . GLU A 1 126 ? -15.756 -3.945 12.078 1.00 88.62 126 GLU A O 1
ATOM 1003 N N . GLN A 1 127 ? -14.241 -2.800 13.272 1.00 90.38 127 GLN A N 1
ATOM 1004 C CA . GLN A 1 127 ? -14.005 -1.803 12.228 1.00 90.38 127 GLN A CA 1
ATOM 1005 C C . GLN A 1 127 ? -12.751 -2.152 11.434 1.00 90.38 127 GLN A C 1
ATOM 1007 O O . GLN A 1 127 ? -11.763 -2.615 11.997 1.00 90.38 127 GLN A O 1
ATOM 1012 N N . VAL A 1 128 ? -12.773 -1.881 10.133 1.00 92.12 128 VAL A N 1
ATOM 1013 C CA . VAL A 1 128 ? -11.607 -2.010 9.254 1.00 92.12 128 VAL A CA 1
ATOM 1014 C C . VAL A 1 128 ? -11.343 -0.667 8.597 1.00 92.12 128 VAL A C 1
ATOM 1016 O O . VAL A 1 128 ? -12.268 -0.033 8.092 1.00 92.12 128 VAL A O 1
ATOM 1019 N N . ALA A 1 129 ? -10.085 -0.250 8.580 1.00 91.88 129 ALA A N 1
ATOM 1020 C CA . ALA A 1 129 ? -9.614 0.907 7.844 1.00 91.88 129 ALA A CA 1
ATOM 1021 C C . ALA A 1 129 ? -8.377 0.546 7.020 1.00 91.88 129 ALA A C 1
ATOM 1023 O O . ALA A 1 129 ? -7.609 -0.343 7.383 1.00 91.88 129 ALA A O 1
ATOM 1024 N N . VAL A 1 130 ? -8.180 1.250 5.910 1.00 90.94 130 VAL A N 1
ATOM 1025 C CA . VAL A 1 130 ? -7.038 1.058 5.005 1.00 90.94 130 VAL A CA 1
ATOM 1026 C C . VAL A 1 130 ? -6.159 2.298 5.044 1.00 90.94 130 VAL A C 1
ATOM 1028 O O . VAL A 1 130 ? -6.684 3.407 5.008 1.00 90.94 130 VAL A O 1
ATOM 1031 N N . TYR A 1 131 ? -4.838 2.127 5.095 1.00 88.31 131 TYR A N 1
ATOM 1032 C CA . TYR A 1 131 ? -3.879 3.225 5.185 1.00 88.31 131 TYR A CA 1
ATOM 1033 C C . TYR A 1 131 ? -2.744 3.118 4.164 1.00 88.31 131 TYR A C 1
ATOM 1035 O O . TYR A 1 131 ? -2.041 2.109 4.074 1.00 88.31 131 TYR A O 1
ATOM 1043 N N . SER A 1 132 ? -2.510 4.193 3.415 1.00 86.25 132 SER A N 1
ATOM 1044 C CA . SER A 1 132 ? -1.465 4.271 2.389 1.00 86.25 132 SER A CA 1
ATOM 1045 C C . SER A 1 132 ? -0.875 5.676 2.305 1.00 86.25 132 SER A C 1
ATOM 1047 O O . SER A 1 132 ? -1.497 6.637 2.738 1.00 86.25 13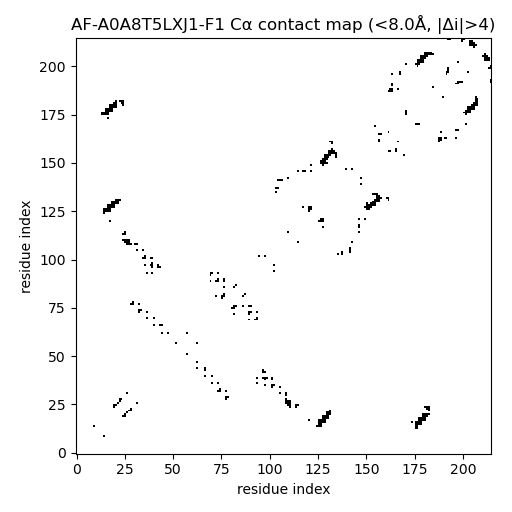2 SER A O 1
ATOM 1049 N N . ASN A 1 133 ? 0.305 5.802 1.696 1.00 78.12 133 ASN A N 1
ATOM 1050 C CA . ASN A 1 133 ? 0.823 7.105 1.258 1.00 78.12 133 ASN A CA 1
ATOM 1051 C C . ASN A 1 133 ? 0.039 7.688 0.076 1.00 78.12 133 ASN A C 1
ATOM 1053 O O . ASN A 1 133 ? 0.129 8.877 -0.181 1.00 78.12 133 ASN A O 1
ATOM 1057 N N . ASP A 1 134 ? -0.657 6.827 -0.661 1.00 77.69 134 ASP A N 1
ATOM 1058 C CA . ASP A 1 134 ? -1.441 7.157 -1.849 1.00 77.69 134 ASP A CA 1
ATOM 1059 C C . ASP A 1 134 ? -2.606 6.154 -1.893 1.00 77.69 134 ASP A C 1
ATOM 1061 O O . ASP A 1 134 ? -2.381 4.945 -2.064 1.00 77.69 134 ASP A O 1
ATOM 1065 N N . ILE A 1 135 ? -3.831 6.618 -1.617 1.00 80.31 135 ILE A N 1
ATOM 1066 C CA . ILE A 1 135 ? -5.057 5.823 -1.779 1.00 80.31 135 ILE A CA 1
ATOM 1067 C C . ILE A 1 135 ? -5.680 6.207 -3.117 1.00 80.31 135 ILE A C 1
ATOM 1069 O O . ILE A 1 135 ? -6.433 7.174 -3.236 1.00 80.31 135 ILE A O 1
ATOM 1073 N N . ARG A 1 136 ? -5.417 5.396 -4.136 1.00 77.25 136 ARG A N 1
ATOM 1074 C CA . ARG A 1 136 ? -5.959 5.639 -5.472 1.00 77.25 136 ARG A CA 1
ATOM 1075 C C . ARG A 1 136 ? -7.420 5.201 -5.600 1.00 77.25 136 ARG A C 1
ATOM 1077 O O . ARG A 1 136 ? -7.833 4.245 -4.937 1.00 77.25 136 ARG A O 1
ATOM 1084 N N . PRO A 1 137 ? -8.199 5.810 -6.518 1.00 81.19 137 PRO A N 1
ATOM 1085 C CA . PRO A 1 137 ? -9.589 5.421 -6.766 1.00 81.19 137 PRO A CA 1
ATOM 1086 C C . PRO A 1 137 ? -9.773 3.937 -7.103 1.00 81.19 137 PRO A C 1
ATOM 1088 O O . PRO A 1 137 ? -10.788 3.348 -6.732 1.00 81.19 137 PRO A O 1
ATOM 1091 N N . TRP A 1 138 ? -8.791 3.321 -7.770 1.00 78.69 138 TRP A N 1
ATOM 1092 C CA . TRP A 1 138 ? -8.857 1.911 -8.149 1.00 78.69 138 TRP A CA 1
ATOM 1093 C C . TRP A 1 138 ? -8.918 0.973 -6.941 1.00 78.69 138 TRP A C 1
ATOM 1095 O O . TRP A 1 138 ? -9.577 -0.054 -7.020 1.00 78.69 138 TRP A O 1
ATOM 1105 N N . VAL A 1 139 ? -8.339 1.340 -5.791 1.00 83.62 139 VAL A N 1
ATOM 1106 C CA . VAL A 1 139 ? -8.347 0.485 -4.590 1.00 83.62 139 VAL A CA 1
ATOM 1107 C C . VAL A 1 139 ? -9.779 0.156 -4.171 1.00 83.62 139 VAL A C 1
ATOM 1109 O O . VAL A 1 139 ? -10.074 -0.975 -3.805 1.00 83.62 139 VAL A O 1
ATOM 1112 N N . LYS A 1 140 ? -10.687 1.134 -4.268 1.00 85.44 140 LYS A N 1
ATOM 1113 C CA . LYS A 1 140 ? -12.112 0.945 -3.962 1.00 85.44 140 LYS A CA 1
ATOM 1114 C C . LYS A 1 140 ? -12.877 0.231 -5.075 1.00 85.44 140 LYS A C 1
ATOM 1116 O O . LYS A 1 140 ? -13.943 -0.306 -4.814 1.00 85.44 140 LYS A O 1
ATOM 1121 N N . ARG A 1 141 ? -12.385 0.291 -6.312 1.00 85.38 141 ARG A N 1
ATOM 1122 C CA . ARG A 1 141 ? -13.034 -0.323 -7.473 1.00 85.38 141 ARG A CA 1
ATOM 1123 C C . ARG A 1 141 ? -12.741 -1.821 -7.551 1.00 85.38 141 ARG A C 1
ATOM 1125 O O . ARG A 1 141 ? -13.657 -2.577 -7.840 1.00 85.38 141 ARG A O 1
ATOM 1132 N N . GLU A 1 142 ? -11.501 -2.212 -7.257 1.00 85.06 142 GLU A N 1
ATOM 1133 C CA . GLU A 1 142 ? -11.032 -3.594 -7.427 1.00 85.06 142 GLU A CA 1
ATOM 1134 C C . GLU A 1 142 ? -11.088 -4.429 -6.142 1.00 85.06 142 GLU A C 1
ATOM 1136 O O . GLU A 1 142 ? -11.110 -5.659 -6.196 1.00 85.06 142 GLU A O 1
ATOM 1141 N N . MET A 1 143 ? -11.107 -3.794 -4.965 1.00 88.75 143 MET A N 1
ATOM 1142 C CA . MET A 1 143 ? -11.325 -4.526 -3.718 1.00 88.75 143 MET A CA 1
ATOM 1143 C C . MET A 1 143 ? -12.739 -5.141 -3.725 1.00 88.75 143 MET A C 1
ATOM 1145 O O . MET A 1 143 ? -13.682 -4.493 -4.186 1.00 88.75 143 MET A O 1
ATOM 1149 N N . PRO A 1 144 ? -12.918 -6.379 -3.218 1.00 91.31 144 PRO A N 1
ATOM 1150 C CA . PRO A 1 144 ? -14.223 -7.025 -3.209 1.00 91.31 144 PRO A CA 1
ATOM 1151 C C . PRO A 1 144 ? -15.298 -6.151 -2.562 1.00 91.31 144 PRO A C 1
ATOM 1153 O O . PRO A 1 144 ? -15.124 -5.663 -1.442 1.00 91.31 144 PRO A O 1
ATOM 1156 N N . GLN A 1 145 ? -16.423 -5.983 -3.261 1.00 93.12 145 GLN A N 1
ATOM 1157 C CA . GLN A 1 145 ? -17.515 -5.095 -2.850 1.00 93.12 145 GLN A CA 1
ATOM 1158 C C . GLN A 1 145 ? -18.019 -5.411 -1.433 1.00 93.12 145 GLN A C 1
ATOM 1160 O O . GLN A 1 145 ? -18.283 -4.496 -0.653 1.00 93.12 145 GLN A O 1
ATOM 1165 N N . ASP A 1 146 ? -18.062 -6.698 -1.070 1.00 94.31 146 ASP A N 1
ATOM 1166 C CA . ASP A 1 146 ? -18.466 -7.172 0.256 1.00 94.31 146 ASP A CA 1
ATOM 1167 C C . ASP A 1 146 ? -17.555 -6.677 1.387 1.00 94.31 146 ASP A C 1
ATOM 1169 O O . ASP A 1 146 ? -17.986 -6.623 2.535 1.00 94.31 146 ASP A O 1
ATOM 1173 N N . ILE A 1 147 ? -16.316 -6.297 1.074 1.00 94.38 147 ILE A N 1
ATOM 1174 C CA . ILE A 1 147 ? -15.370 -5.679 2.002 1.00 94.38 147 ILE A CA 1
ATOM 1175 C C . ILE A 1 147 ? -15.444 -4.159 1.872 1.00 94.38 147 ILE A C 1
ATOM 1177 O O . ILE A 1 147 ? -15.648 -3.474 2.874 1.00 94.38 147 ILE A O 1
ATOM 1181 N N . THR A 1 148 ? -15.303 -3.614 0.659 1.00 93.44 148 THR A N 1
ATOM 1182 C CA . THR A 1 148 ? -15.171 -2.166 0.425 1.00 93.44 148 THR A CA 1
ATOM 1183 C C . THR A 1 148 ? -16.342 -1.358 0.969 1.00 93.44 148 THR A C 1
ATOM 1185 O O . THR A 1 148 ? -16.118 -0.297 1.547 1.00 93.44 148 THR A O 1
ATOM 1188 N N . GLU A 1 149 ? -17.575 -1.856 0.848 1.00 93.94 149 GLU A N 1
ATOM 1189 C CA . GLU A 1 149 ? -18.769 -1.175 1.372 1.00 93.94 149 GLU A CA 1
ATOM 1190 C C . GLU A 1 149 ? -18.814 -1.118 2.907 1.00 93.94 149 GLU A C 1
ATOM 1192 O O . GLU A 1 149 ? -19.533 -0.303 3.483 1.00 93.94 149 GLU A O 1
ATOM 1197 N N . ARG A 1 150 ? -18.046 -1.983 3.579 1.00 94.19 150 ARG A N 1
ATOM 1198 C CA . ARG A 1 150 ? -17.995 -2.114 5.042 1.00 94.19 150 ARG A CA 1
ATOM 1199 C C . ARG A 1 150 ? -16.709 -1.544 5.645 1.00 94.19 150 ARG A C 1
ATOM 1201 O O . ARG A 1 150 ? -16.638 -1.392 6.867 1.00 94.19 150 ARG A O 1
ATOM 1208 N N . VAL A 1 151 ? -15.703 -1.219 4.826 1.00 93.19 151 VAL A N 1
ATOM 1209 C CA . VAL A 1 151 ? -14.508 -0.494 5.274 1.00 93.19 151 VAL A CA 1
ATOM 1210 C C . VAL A 1 151 ? -14.947 0.856 5.834 1.00 93.19 151 VAL A C 1
ATOM 1212 O O . VAL A 1 151 ? -15.603 1.652 5.170 1.00 93.19 151 VAL A O 1
ATOM 1215 N N . THR A 1 152 ? -14.576 1.108 7.084 1.00 91.31 152 THR A N 1
ATOM 1216 C CA . THR A 1 152 ? -14.974 2.299 7.838 1.00 91.31 152 THR A CA 1
ATOM 1217 C C . THR A 1 152 ? -14.312 3.554 7.283 1.00 91.31 152 THR A C 1
ATOM 1219 O O . THR A 1 152 ? -14.953 4.598 7.184 1.00 91.31 152 THR A O 1
ATOM 1222 N N . ALA A 1 153 ? -13.031 3.461 6.922 1.00 91.12 153 ALA A N 1
ATOM 1223 C CA . ALA A 1 153 ? -12.268 4.600 6.441 1.00 91.12 153 ALA A CA 1
ATOM 1224 C C . ALA A 1 153 ? -11.105 4.180 5.539 1.00 91.12 153 ALA A C 1
ATOM 1226 O O . ALA A 1 153 ? -10.514 3.110 5.691 1.00 91.12 153 ALA A O 1
ATOM 1227 N N . PHE A 1 154 ? -10.751 5.081 4.629 1.00 91.06 154 PHE A N 1
ATOM 1228 C CA . PHE A 1 154 ? -9.507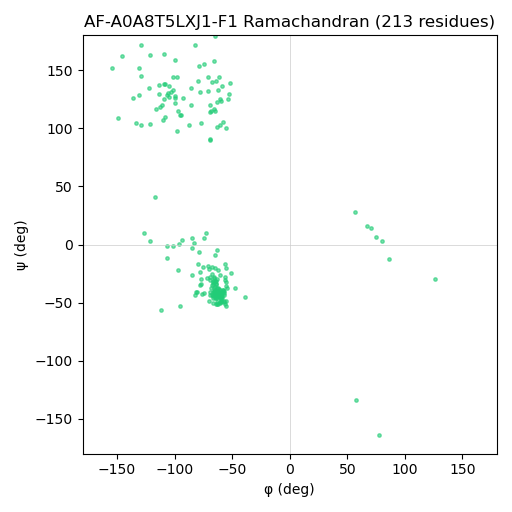 5.034 3.878 1.00 91.06 154 PHE A CA 1
ATOM 1229 C C . PHE A 1 154 ? -8.699 6.264 4.266 1.00 91.06 154 PHE A C 1
ATOM 1231 O O . PHE A 1 154 ? -9.143 7.390 4.041 1.00 91.06 154 PHE A O 1
ATOM 1238 N N . PHE A 1 155 ? -7.540 6.041 4.866 1.00 89.56 155 PHE A N 1
ATOM 1239 C CA . PHE A 1 155 ? -6.624 7.081 5.285 1.00 89.56 155 PHE A CA 1
ATOM 1240 C C . PHE A 1 155 ? -5.486 7.199 4.280 1.00 89.56 155 PHE A C 1
ATOM 1242 O O . PHE A 1 155 ? -4.862 6.211 3.890 1.00 89.56 155 PHE A O 1
ATOM 1249 N N . GLU A 1 156 ? -5.197 8.432 3.899 1.00 88.25 156 GLU A N 1
ATOM 1250 C CA . GLU A 1 156 ? -4.032 8.783 3.103 1.00 88.25 156 GLU A CA 1
ATOM 1251 C C . GLU A 1 156 ? -3.049 9.545 3.992 1.00 88.25 156 GLU A C 1
ATOM 1253 O O . GLU A 1 156 ? -3.458 10.345 4.843 1.00 88.25 156 GLU A O 1
ATOM 1258 N N . ALA A 1 157 ? -1.763 9.232 3.866 1.00 83.31 157 ALA A N 1
ATOM 1259 C CA . ALA A 1 157 ? -0.713 9.938 4.581 1.00 83.31 157 ALA A CA 1
ATOM 1260 C C . ALA A 1 157 ? -0.471 11.318 3.956 1.00 83.31 157 ALA A C 1
ATOM 1262 O O . ALA A 1 157 ? -0.747 11.541 2.778 1.00 83.31 157 ALA A O 1
ATOM 1263 N N . GLY A 1 158 ? 0.060 12.255 4.742 1.00 73.44 158 GLY A N 1
ATOM 1264 C CA . GLY A 1 158 ? 0.436 13.566 4.218 1.00 73.44 158 GLY A CA 1
ATOM 1265 C C . GLY A 1 158 ? 1.580 13.499 3.196 1.00 73.44 158 GLY A C 1
ATOM 1266 O O . GLY A 1 158 ? 2.185 12.457 2.949 1.00 73.44 158 GLY A O 1
ATOM 1267 N N . SER A 1 159 ? 1.968 14.657 2.656 1.00 69.69 159 SER A N 1
ATOM 1268 C CA . SER A 1 159 ? 3.065 14.789 1.678 1.00 69.69 159 SER A CA 1
ATOM 1269 C C . SER A 1 159 ? 4.420 14.237 2.146 1.00 69.69 159 SER A C 1
ATOM 1271 O O . SER A 1 159 ? 5.318 14.032 1.332 1.00 69.69 159 SER A O 1
ATOM 1273 N N . ASN A 1 160 ? 4.576 14.016 3.452 1.00 67.25 160 ASN A N 1
ATOM 1274 C CA . ASN A 1 160 ? 5.783 13.474 4.072 1.00 67.25 160 ASN A CA 1
ATOM 1275 C C . ASN A 1 160 ? 5.740 11.943 4.242 1.00 67.25 160 ASN A C 1
ATOM 1277 O O . ASN A 1 160 ? 6.683 11.372 4.784 1.00 67.25 160 ASN A O 1
ATOM 1281 N N . GLY A 1 161 ? 4.688 11.279 3.755 1.00 75.25 161 GLY A N 1
ATOM 1282 C CA . GLY A 1 161 ? 4.456 9.850 3.943 1.00 75.25 161 GLY A CA 1
ATOM 1283 C C . GLY A 1 161 ? 3.908 9.522 5.333 1.00 75.25 161 GLY A C 1
ATOM 1284 O O . GLY A 1 161 ? 3.411 10.408 6.021 1.00 75.25 161 GLY A O 1
ATOM 1285 N N . LYS A 1 162 ? 3.976 8.247 5.736 1.00 77.44 162 LYS A N 1
ATOM 1286 C CA . LYS A 1 162 ? 3.458 7.765 7.026 1.00 77.44 162 LYS A CA 1
ATOM 1287 C C . LYS A 1 162 ? 4.296 8.300 8.186 1.00 77.44 162 LYS A C 1
ATOM 1289 O O . LYS A 1 162 ? 5.456 7.927 8.318 1.00 77.44 162 LYS A O 1
ATOM 1294 N N . THR A 1 163 ? 3.711 9.152 9.026 1.00 77.81 163 THR A N 1
ATOM 1295 C CA . THR A 1 163 ? 4.392 9.778 10.176 1.00 77.81 163 THR A CA 1
ATOM 1296 C C . THR A 1 163 ? 3.701 9.465 11.503 1.00 77.81 163 THR A C 1
ATOM 1298 O O . THR A 1 163 ? 2.534 9.072 11.531 1.00 77.81 163 THR A O 1
ATOM 1301 N N . SER A 1 164 ? 4.394 9.671 12.628 1.00 75.31 164 SER A N 1
ATOM 1302 C CA . SER A 1 164 ? 3.816 9.541 13.977 1.00 75.31 164 SER A CA 1
ATOM 1303 C C . SER A 1 164 ? 2.570 10.425 14.161 1.00 75.31 164 SER A C 1
ATOM 1305 O O . SER A 1 164 ? 1.592 10.029 14.795 1.00 75.31 164 SER A O 1
ATOM 1307 N N . GLU A 1 165 ? 2.570 11.605 13.550 1.00 79.56 165 GLU A N 1
ATOM 1308 C CA . GLU A 1 165 ? 1.484 12.576 13.551 1.00 79.56 165 GLU A CA 1
ATOM 1309 C C . GLU A 1 165 ? 0.264 12.082 12.768 1.00 79.56 165 GLU A C 1
ATOM 1311 O O . GLU A 1 165 ? -0.866 12.298 13.214 1.00 79.56 165 GLU A O 1
ATOM 1316 N N . ASP A 1 166 ? 0.465 11.373 11.653 1.00 79.06 166 ASP A N 1
ATOM 1317 C CA . ASP A 1 166 ? -0.632 10.716 10.936 1.00 79.06 166 ASP A CA 1
ATOM 1318 C C . ASP A 1 166 ? -1.294 9.645 11.801 1.00 79.06 166 ASP A C 1
ATOM 1320 O O . ASP A 1 166 ? -2.521 9.586 11.873 1.00 79.06 166 ASP A O 1
ATOM 1324 N N . PHE A 1 167 ? -0.506 8.839 12.515 1.00 77.38 167 PHE A N 1
ATOM 1325 C CA . PHE A 1 167 ? -1.048 7.838 13.434 1.00 77.38 167 PHE A CA 1
ATOM 1326 C C . PHE A 1 167 ? -1.802 8.471 14.598 1.00 77.38 167 PHE A C 1
ATOM 1328 O O . PHE A 1 167 ? -2.902 8.029 14.925 1.00 77.38 167 PHE A O 1
ATOM 1335 N N . LYS A 1 168 ? -1.265 9.543 15.187 1.00 78.50 168 LYS A N 1
ATOM 1336 C CA . LYS A 1 168 ? -1.961 10.304 16.230 1.00 78.50 168 LYS A CA 1
ATOM 1337 C C . LYS A 1 168 ? -3.287 10.868 15.726 1.00 78.50 168 LYS A C 1
ATOM 1339 O O . LYS A 1 168 ? -4.277 10.832 16.454 1.00 78.50 168 LYS A O 1
ATOM 1344 N N . ARG A 1 169 ? -3.318 11.368 14.489 1.00 83.69 169 ARG A N 1
ATOM 1345 C CA . ARG A 1 169 ? -4.541 11.844 13.840 1.00 83.69 169 ARG A CA 1
ATOM 1346 C C . ARG A 1 169 ? -5.544 10.705 13.648 1.00 83.69 169 ARG A C 1
ATOM 1348 O O . ARG A 1 169 ? -6.672 10.849 14.097 1.00 83.69 169 ARG A O 1
ATOM 1355 N N . ILE A 1 170 ? -5.135 9.576 13.065 1.00 81.94 170 ILE A N 1
ATOM 1356 C CA . ILE A 1 170 ? -6.007 8.406 12.853 1.00 81.94 170 ILE A CA 1
ATOM 1357 C C . ILE A 1 170 ? -6.585 7.917 14.185 1.00 81.94 170 ILE A C 1
ATOM 1359 O O . ILE A 1 170 ? -7.794 7.749 14.300 1.00 81.94 170 ILE A O 1
ATOM 1363 N N . ILE A 1 171 ? -5.748 7.753 15.213 1.00 79.00 171 ILE A N 1
ATOM 1364 C CA . ILE A 1 171 ? -6.198 7.345 16.550 1.00 79.00 171 ILE A CA 1
ATOM 1365 C C . ILE A 1 171 ? -7.143 8.393 17.140 1.00 79.00 171 ILE A C 1
ATOM 1367 O O . ILE A 1 171 ? -8.162 8.023 17.701 1.00 79.00 171 ILE A O 1
ATOM 1371 N N . GLY A 1 172 ? -6.861 9.690 16.992 1.00 77.56 172 GLY A N 1
ATOM 1372 C CA . GLY A 1 172 ? -7.738 10.761 17.478 1.00 77.56 172 GLY A CA 1
ATOM 1373 C C . GLY A 1 172 ? -9.089 10.838 16.758 1.00 77.56 172 GLY A C 1
ATOM 1374 O O . GLY A 1 172 ? -10.095 11.184 17.376 1.00 77.56 172 GLY A O 1
ATOM 1375 N N . GLU A 1 173 ? -9.132 10.485 15.473 1.00 79.00 173 GLU A N 1
ATOM 1376 C CA . GLU A 1 173 ? -10.366 10.373 14.688 1.00 79.00 173 GLU A CA 1
ATOM 1377 C C . GLU A 1 173 ? -11.206 9.155 15.111 1.00 79.00 173 GLU A C 1
ATOM 1379 O O . GLU A 1 173 ? -12.414 9.118 14.863 1.00 79.00 173 GLU A O 1
ATOM 1384 N N . THR A 1 174 ? -10.606 8.177 15.801 1.00 72.38 174 THR A N 1
ATOM 1385 C CA . THR A 1 174 ? -11.293 6.957 16.228 1.00 72.38 174 THR A CA 1
ATOM 1386 C C . THR A 1 174 ? -11.425 6.921 17.746 1.00 72.38 174 THR A C 1
ATOM 1388 O O . THR A 1 174 ? -10.450 6.828 18.476 1.00 72.38 174 THR A O 1
ATOM 1391 N N . GLN A 1 175 ? -12.644 6.895 18.280 1.00 68.06 175 GLN A N 1
ATOM 1392 C CA . GLN A 1 175 ? -12.833 6.711 19.731 1.00 68.06 175 GLN A CA 1
ATOM 1393 C C . GLN A 1 175 ? -12.554 5.268 20.211 1.00 68.06 175 GLN A C 1
ATOM 1395 O O . GLN A 1 175 ? -12.865 4.921 21.350 1.00 68.06 175 GLN A O 1
ATOM 1400 N N . ASN A 1 176 ? -11.987 4.424 19.344 1.00 68.44 176 ASN A N 1
ATOM 1401 C CA . ASN A 1 176 ? -11.746 3.002 19.555 1.00 68.44 176 ASN A CA 1
ATOM 1402 C C . ASN A 1 176 ? -10.245 2.720 19.729 1.00 68.44 176 ASN A C 1
ATOM 1404 O O . ASN A 1 176 ? -9.394 3.534 19.377 1.00 68.44 176 ASN A O 1
ATOM 1408 N N . ARG A 1 177 ? -9.903 1.536 20.255 1.00 76.69 177 ARG A N 1
ATOM 1409 C CA . ARG A 1 177 ? -8.525 1.021 20.163 1.00 76.69 177 ARG A CA 1
ATOM 1410 C C . ARG A 1 177 ? -8.211 0.702 18.701 1.00 76.69 177 ARG A C 1
ATOM 1412 O O . ARG A 1 177 ? -9.057 0.137 18.012 1.00 76.69 177 ARG A O 1
ATOM 1419 N N . VAL A 1 178 ? -7.003 1.010 18.253 1.00 77.75 178 VAL A N 1
ATOM 1420 C CA . VAL A 1 178 ? -6.523 0.731 16.898 1.00 77.75 178 VAL A CA 1
ATOM 1421 C C . VAL A 1 178 ? -5.598 -0.482 16.921 1.00 77.75 178 VAL A C 1
ATOM 1423 O O . VAL A 1 178 ? -4.692 -0.565 17.740 1.00 77.75 178 VAL A O 1
ATOM 1426 N N . VAL A 1 179 ? -5.813 -1.436 16.022 1.00 80.75 179 VAL A N 1
ATOM 1427 C CA . VAL A 1 179 ? -4.926 -2.575 15.766 1.00 80.75 179 VAL A CA 1
ATOM 1428 C C . VAL A 1 179 ? -4.263 -2.328 14.418 1.00 80.75 179 VAL A C 1
ATOM 1430 O O . VAL A 1 179 ? -4.940 -2.356 13.395 1.00 80.75 179 VAL A O 1
ATOM 1433 N N . SER A 1 180 ? -2.965 -2.045 14.405 1.00 78.69 180 SER A N 1
ATOM 1434 C CA . SER A 1 180 ? -2.221 -1.737 13.183 1.00 78.69 180 SER A CA 1
ATOM 1435 C C . SER A 1 180 ? -1.590 -2.997 12.591 1.00 78.69 180 SER A C 1
ATOM 1437 O O . SER A 1 180 ? -0.851 -3.701 13.281 1.00 78.69 180 SER A O 1
ATOM 1439 N N . HIS A 1 181 ? -1.870 -3.252 11.312 1.00 81.19 181 HIS A N 1
ATOM 1440 C CA . HIS A 1 181 ? -1.317 -4.344 10.508 1.00 81.19 181 HIS A CA 1
ATOM 1441 C C . HIS A 1 181 ? -0.383 -3.736 9.463 1.00 81.19 181 HIS A C 1
ATOM 1443 O O . HIS A 1 181 ? -0.854 -3.102 8.514 1.00 81.19 181 HIS A O 1
ATOM 1449 N N . THR A 1 182 ? 0.933 -3.892 9.633 1.00 72.12 182 THR A N 1
ATOM 1450 C CA . THR A 1 182 ? 1.939 -3.216 8.792 1.00 72.12 182 THR A CA 1
ATOM 1451 C C . THR A 1 182 ? 2.962 -4.207 8.241 1.00 72.12 182 THR A C 1
ATOM 1453 O O . THR A 1 182 ? 3.292 -5.204 8.881 1.00 72.12 182 THR A O 1
ATOM 1456 N N . ALA A 1 183 ? 3.437 -3.962 7.015 1.00 61.06 183 ALA A N 1
ATOM 1457 C CA . ALA A 1 183 ? 4.379 -4.857 6.336 1.00 61.06 183 ALA A CA 1
ATOM 1458 C C . ALA A 1 183 ? 5.824 -4.633 6.790 1.00 61.06 183 ALA A C 1
ATOM 1460 O O . ALA A 1 183 ? 6.562 -5.594 7.002 1.00 61.06 183 ALA A O 1
ATOM 1461 N N . ASP A 1 184 ? 6.191 -3.365 6.953 1.00 55.16 184 ASP A N 1
ATOM 1462 C CA . ASP A 1 184 ? 7.476 -2.938 7.479 1.00 55.16 184 ASP A CA 1
ATOM 1463 C C . ASP A 1 184 ? 7.280 -2.546 8.942 1.00 55.16 184 ASP A C 1
ATOM 1465 O O . ASP A 1 184 ? 6.232 -2.005 9.315 1.00 55.16 184 ASP A O 1
ATOM 1469 N N . GLN A 1 185 ? 8.278 -2.830 9.777 1.00 51.75 185 GLN A N 1
ATOM 1470 C CA . GLN A 1 185 ? 8.354 -2.272 11.121 1.00 51.75 185 GLN A CA 1
ATOM 1471 C C . GLN A 1 185 ? 8.287 -0.759 10.995 1.00 51.75 185 GLN A C 1
ATOM 1473 O O . GLN A 1 185 ? 9.274 -0.138 10.605 1.00 51.75 185 GLN A O 1
ATOM 1478 N N . LEU A 1 186 ? 7.108 -0.178 11.231 1.00 62.03 186 LEU A N 1
ATOM 1479 C CA . LEU A 1 186 ? 6.930 1.264 11.168 1.00 62.03 186 LEU A CA 1
ATOM 1480 C C . LEU A 1 186 ? 7.687 1.841 12.356 1.00 62.03 186 LEU A C 1
ATOM 1482 O O . LEU A 1 186 ? 7.156 1.948 13.460 1.00 62.03 186 LEU A O 1
ATOM 1486 N N . GLN A 1 187 ? 8.959 2.162 12.129 1.00 62.75 187 GLN A N 1
ATOM 1487 C CA . GLN A 1 187 ? 9.858 2.746 13.119 1.00 62.75 187 GLN A CA 1
ATOM 1488 C C . GLN A 1 187 ? 9.259 4.038 13.677 1.00 62.75 187 GLN A C 1
ATOM 1490 O O . GLN A 1 187 ? 9.443 4.362 14.843 1.00 62.75 187 GLN A O 1
ATOM 1495 N N . GLU A 1 188 ? 8.478 4.745 12.864 1.00 64.25 188 GLU A N 1
ATOM 1496 C CA . GLU A 1 188 ? 7.722 5.936 13.230 1.00 64.25 188 GLU A CA 1
ATOM 1497 C C . GLU A 1 188 ? 6.604 5.627 14.237 1.00 64.25 188 GLU A C 1
ATOM 1499 O O . GLU A 1 188 ? 6.316 6.442 15.115 1.00 64.25 188 GLU A O 1
ATOM 1504 N N . LEU A 1 189 ? 5.985 4.448 14.139 1.00 64.75 189 LEU A N 1
ATOM 1505 C CA . LEU A 1 189 ? 4.962 3.976 15.071 1.00 64.75 189 LEU A CA 1
ATOM 1506 C C . LEU A 1 189 ? 5.590 3.511 16.389 1.00 64.75 189 LEU A C 1
ATOM 1508 O O . LEU A 1 189 ? 5.103 3.858 17.464 1.00 64.75 189 LEU A O 1
ATOM 1512 N N . GLU A 1 190 ? 6.708 2.788 16.310 1.00 65.25 190 GLU A N 1
ATOM 1513 C CA . GLU A 1 190 ? 7.493 2.390 17.481 1.00 65.25 190 GLU A CA 1
ATOM 1514 C C . GLU A 1 190 ? 8.032 3.620 18.234 1.00 65.25 190 GLU A C 1
ATOM 1516 O O . GLU A 1 190 ? 7.880 3.723 19.452 1.00 65.25 190 GLU A O 1
ATOM 1521 N N . ALA A 1 191 ? 8.569 4.612 17.519 1.00 65.06 191 ALA A N 1
ATOM 1522 C CA . ALA A 1 191 ? 9.031 5.872 18.100 1.00 65.06 191 ALA A CA 1
ATOM 1523 C C . ALA A 1 191 ? 7.883 6.692 18.717 1.00 65.06 191 ALA A C 1
ATOM 1525 O O . ALA A 1 191 ? 8.058 7.323 19.764 1.00 65.06 191 ALA A O 1
ATOM 1526 N N . ALA A 1 192 ? 6.690 6.673 18.111 1.00 63.41 192 ALA A N 1
ATOM 1527 C CA . ALA A 1 192 ? 5.508 7.341 18.656 1.00 63.41 192 ALA A CA 1
ATOM 1528 C C . ALA A 1 192 ? 5.046 6.719 19.985 1.00 63.41 192 ALA A C 1
ATOM 1530 O O . ALA A 1 192 ? 4.670 7.445 20.908 1.00 63.41 192 ALA A O 1
ATOM 1531 N N . LEU A 1 193 ? 5.115 5.388 20.096 1.00 66.19 193 LEU A N 1
ATOM 1532 C CA . LEU A 1 193 ? 4.835 4.660 21.334 1.00 66.19 193 LEU A CA 1
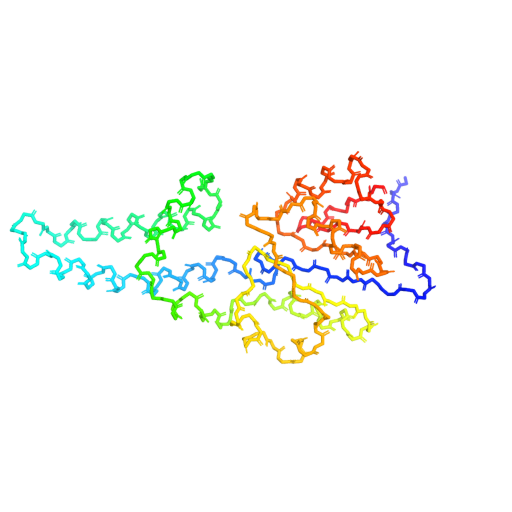ATOM 1533 C C . LEU A 1 193 ? 5.887 4.962 22.409 1.00 66.19 193 LEU A C 1
ATOM 1535 O O . LEU A 1 193 ? 5.540 5.355 23.520 1.00 66.19 193 LEU A O 1
ATOM 1539 N N . GLN A 1 194 ? 7.176 4.857 22.071 1.00 69.50 194 GLN A N 1
ATOM 1540 C CA . GLN A 1 194 ? 8.275 5.085 23.020 1.00 69.50 194 GLN A CA 1
ATOM 1541 C C . GLN A 1 194 ? 8.346 6.532 23.530 1.00 69.50 194 GLN A C 1
ATOM 1543 O O . GLN A 1 194 ? 8.732 6.769 24.674 1.00 69.50 194 GLN A O 1
ATOM 1548 N N . SER A 1 195 ? 7.963 7.509 22.705 1.00 68.25 195 SER A N 1
ATOM 1549 C CA . SER A 1 195 ? 7.921 8.925 23.095 1.00 68.25 195 SER A CA 1
ATOM 1550 C C . SER A 1 195 ? 6.694 9.303 23.934 1.00 68.25 195 SER A C 1
ATOM 1552 O O . SER A 1 195 ? 6.610 10.439 24.401 1.00 68.25 195 SER A O 1
ATOM 1554 N N . GLY A 1 196 ? 5.733 8.388 24.118 1.00 65.50 196 GLY A N 1
ATOM 1555 C CA . GLY A 1 196 ? 4.452 8.677 24.768 1.00 65.50 196 GLY A CA 1
ATOM 1556 C C . GLY A 1 196 ? 3.559 9.626 23.961 1.00 65.50 196 GLY A C 1
ATOM 1557 O O . GLY A 1 196 ? 2.616 10.201 24.503 1.00 65.50 196 GLY A O 1
ATOM 1558 N N . MET A 1 197 ? 3.853 9.821 22.669 1.00 66.50 197 MET A N 1
ATOM 1559 C CA . MET A 1 197 ? 3.041 10.647 21.773 1.00 66.50 197 MET A CA 1
ATOM 1560 C C . MET A 1 197 ? 1.658 10.026 21.538 1.00 66.50 197 MET A C 1
ATOM 1562 O O . MET A 1 197 ? 0.676 10.752 21.347 1.00 66.50 197 MET A O 1
ATOM 1566 N N . ILE A 1 198 ? 1.601 8.693 21.564 1.00 65.56 198 ILE A N 1
ATOM 1567 C CA . ILE A 1 198 ? 0.392 7.878 21.502 1.00 65.56 198 ILE A CA 1
ATOM 1568 C C . ILE A 1 198 ? 0.252 7.163 22.847 1.00 65.56 198 ILE A C 1
ATOM 1570 O O . ILE A 1 198 ? 1.196 6.528 23.313 1.00 65.56 198 ILE A O 1
ATOM 1574 N N . ASP A 1 199 ? -0.924 7.253 23.468 1.00 65.19 199 ASP A N 1
ATOM 1575 C CA . ASP A 1 199 ? -1.235 6.448 24.651 1.00 65.19 199 ASP A CA 1
ATOM 1576 C C . ASP A 1 199 ? -1.272 4.966 24.240 1.00 65.19 199 ASP A C 1
ATOM 1578 O O . ASP A 1 199 ? -2.126 4.563 23.444 1.00 65.19 199 ASP A O 1
ATOM 1582 N N . GLY A 1 200 ? -0.339 4.160 24.762 1.00 57.88 200 GLY A N 1
ATOM 1583 C CA . GLY A 1 200 ? -0.169 2.739 24.425 1.00 57.88 200 GLY A CA 1
ATOM 1584 C C . GLY A 1 200 ? -1.434 1.895 24.621 1.00 57.88 200 GLY A C 1
ATOM 1585 O O . GLY A 1 200 ? -1.624 0.881 23.953 1.00 57.88 200 GLY A O 1
ATOM 1586 N N . ASN A 1 201 ? -2.392 2.365 25.427 1.00 57.03 201 ASN A N 1
ATOM 1587 C CA . ASN A 1 201 ? -3.692 1.709 25.569 1.00 57.03 201 ASN A CA 1
ATOM 1588 C C . ASN A 1 201 ? -4.531 1.716 24.280 1.00 57.03 201 ASN A C 1
ATOM 1590 O O . ASN A 1 201 ? -5.444 0.896 24.140 1.00 57.03 201 ASN A O 1
ATOM 1594 N N . HIS A 1 202 ? -4.240 2.612 23.337 1.00 60.12 202 HIS A N 1
ATOM 1595 C CA . HIS A 1 202 ? -5.028 2.833 22.127 1.00 60.12 202 HIS A CA 1
ATOM 1596 C C . HIS A 1 202 ? -4.442 2.195 20.867 1.00 60.12 202 HIS A C 1
ATOM 1598 O O . HIS A 1 202 ? -5.091 2.275 19.826 1.00 60.12 202 HIS A O 1
ATOM 1604 N N . LEU A 1 203 ? -3.284 1.530 20.942 1.00 59.53 203 LEU A N 1
ATOM 1605 C CA . LEU A 1 203 ? -2.636 0.929 19.779 1.00 59.53 203 LEU A CA 1
ATOM 1606 C C . LEU A 1 203 ? -2.114 -0.485 20.074 1.00 59.53 203 LEU A C 1
ATOM 1608 O O . LEU A 1 203 ? -1.343 -0.687 21.002 1.00 59.53 203 LEU A O 1
ATOM 1612 N N . ILE A 1 204 ? -2.510 -1.456 19.254 1.00 62.91 204 ILE A N 1
ATOM 1613 C CA . ILE A 1 204 ? -1.942 -2.808 19.214 1.00 62.91 204 ILE A CA 1
ATOM 1614 C C . ILE A 1 204 ? -1.156 -2.929 17.911 1.00 62.91 204 ILE A C 1
ATOM 1616 O O . ILE A 1 204 ? -1.706 -2.684 16.837 1.00 62.91 204 ILE A O 1
ATOM 1620 N N . TYR A 1 205 ? 0.119 -3.298 18.000 1.00 60.00 205 TYR A N 1
ATOM 1621 C CA . TYR A 1 205 ? 1.007 -3.425 16.849 1.00 60.00 205 TYR A CA 1
ATOM 1622 C C . TYR A 1 205 ? 1.239 -4.896 16.485 1.00 60.00 205 TYR A C 1
ATOM 1624 O O . TYR A 1 205 ? 1.640 -5.697 17.334 1.00 60.00 205 TYR A O 1
ATOM 1632 N N . ILE A 1 206 ? 0.995 -5.243 15.218 1.00 57.84 206 ILE A N 1
ATOM 1633 C CA . ILE A 1 206 ? 1.210 -6.588 14.679 1.00 57.84 206 ILE A CA 1
ATOM 1634 C C . ILE A 1 206 ? 2.203 -6.495 13.513 1.00 57.84 206 ILE A C 1
ATOM 1636 O O . ILE A 1 206 ? 1.844 -6.086 12.409 1.00 57.84 206 ILE A O 1
ATOM 1640 N N . ASP A 1 207 ? 3.455 -6.893 13.764 1.00 54.53 207 ASP A N 1
ATOM 1641 C CA . ASP A 1 207 ? 4.467 -7.116 12.719 1.00 54.53 207 ASP A CA 1
ATOM 1642 C C . ASP A 1 207 ? 4.107 -8.380 11.914 1.00 54.53 207 ASP A C 1
ATOM 1644 O O . ASP A 1 207 ? 3.666 -9.387 12.480 1.00 54.53 207 ASP A O 1
ATOM 1648 N N . ARG A 1 208 ? 4.380 -8.370 10.605 1.00 43.78 208 ARG A N 1
ATOM 1649 C CA . ARG A 1 208 ? 4.300 -9.522 9.690 1.00 43.78 208 ARG A CA 1
ATOM 1650 C C . ARG A 1 208 ? 5.044 -10.772 10.196 1.00 43.78 208 ARG A C 1
ATOM 1652 O O . ARG A 1 208 ? 4.685 -11.887 9.830 1.00 43.78 208 ARG A O 1
ATOM 1659 N N . ASN A 1 209 ? 6.044 -10.607 11.066 1.00 44.44 209 ASN A N 1
ATOM 1660 C CA . ASN A 1 209 ? 6.772 -11.699 11.728 1.00 44.44 209 ASN A CA 1
ATOM 1661 C C . ASN A 1 209 ? 6.101 -12.240 13.010 1.00 44.44 209 ASN A C 1
ATOM 1663 O O . ASN A 1 209 ? 6.702 -13.050 13.719 1.00 44.44 209 ASN A O 1
ATOM 1667 N N . GLY A 1 210 ? 4.896 -11.781 13.357 1.00 42.28 210 GLY A N 1
ATOM 1668 C CA . GLY A 1 210 ? 4.158 -12.233 14.541 1.00 42.28 210 GLY A CA 1
ATOM 1669 C C . GLY A 1 210 ? 4.748 -11.763 15.875 1.00 42.28 210 GLY A C 1
ATOM 1670 O O . GLY A 1 210 ? 4.382 -12.289 16.926 1.00 42.28 210 GLY A O 1
ATOM 1671 N N . LYS A 1 211 ? 5.666 -10.787 15.862 1.00 37.72 211 LYS A N 1
ATOM 1672 C CA . LYS A 1 211 ? 6.131 -10.138 17.091 1.00 37.72 211 LYS A CA 1
ATOM 1673 C C . LYS A 1 211 ? 5.067 -9.143 17.550 1.00 37.72 211 LYS A C 1
ATOM 1675 O O . LYS A 1 211 ? 4.923 -8.076 16.964 1.00 37.72 211 LYS A O 1
ATOM 1680 N N . LEU A 1 212 ? 4.331 -9.521 18.593 1.00 41.28 212 LEU A N 1
ATOM 1681 C CA . LEU A 1 212 ? 3.487 -8.612 19.363 1.00 41.28 212 LEU A CA 1
ATOM 1682 C C . LEU A 1 212 ? 4.395 -7.648 20.131 1.00 41.28 212 LEU A C 1
ATOM 1684 O O . LEU A 1 212 ? 5.173 -8.068 20.988 1.00 41.28 212 LEU A O 1
ATOM 1688 N N . GLY A 1 213 ? 4.317 -6.369 19.779 1.00 42.34 213 GLY A N 1
ATOM 1689 C CA . GLY A 1 213 ? 4.806 -5.284 20.615 1.00 42.34 213 GLY A CA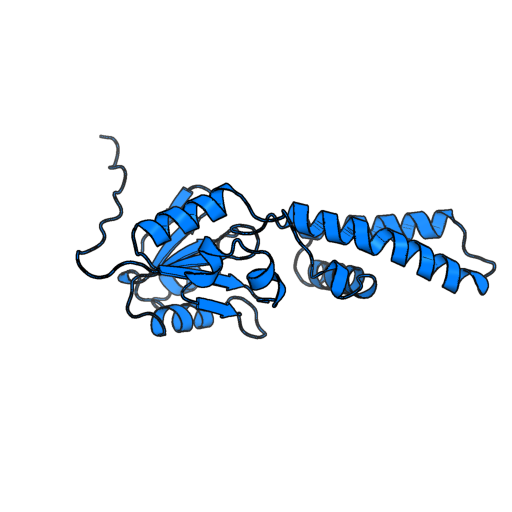 1
ATOM 1690 C C . GLY A 1 213 ? 3.622 -4.717 21.384 1.00 42.34 213 GLY A C 1
ATOM 1691 O O . GLY A 1 213 ? 2.702 -4.174 20.775 1.00 42.34 213 GLY A O 1
ATOM 1692 N N . GLU A 1 214 ? 3.637 -4.861 22.703 1.00 37.88 214 GLU A N 1
ATOM 1693 C CA . GLU A 1 214 ? 2.761 -4.113 23.604 1.00 37.88 214 GLU A CA 1
ATOM 1694 C C . GLU A 1 214 ? 3.631 -3.084 24.339 1.00 37.88 214 GLU A C 1
ATOM 1696 O O . GLU A 1 214 ? 4.766 -3.397 24.714 1.00 37.88 214 GLU A O 1
ATOM 1701 N N . ALA A 1 215 ? 3.127 -1.857 24.490 1.00 38.47 215 ALA A N 1
ATOM 1702 C CA . ALA A 1 215 ? 3.722 -0.817 25.330 1.00 38.47 215 ALA A CA 1
ATOM 1703 C C . ALA A 1 215 ? 2.930 -0.698 26.635 1.00 38.47 215 ALA A C 1
ATOM 1705 O O . ALA A 1 215 ? 1.679 -0.673 26.550 1.00 38.47 215 ALA A O 1
#

Sequence (215 aa):
MKPNQDKIIIKSGQKPMHLFDLWGVIINSMEAGLGVIEAIKPKIESDFYTMSIGREDMTLKDAEKYIAEVCGNYKKVLTGELTGEAKKQAIKRAHFYGTEPALDNFDNCFYQDALDSMRNILDNREQVAVYSNDIRPWVKREMPQDITERVTAFFEAGSNGKTSEDFKRIIGETQNRVVSHTADQLQELEAALQSGMIDGNHLIYIDRNGKLGEA

Solvent-accessible surface area (backbone atoms only — not comparable to full-atom values): 12141 Å² total; per-residue (Å²): 133,82,80,76,83,79,70,85,80,76,65,91,90,65,58,44,32,37,37,33,24,42,64,57,44,38,25,40,49,55,60,39,50,47,51,37,45,65,57,21,49,64,44,48,52,50,52,48,54,63,61,45,79,78,40,98,85,72,52,74,71,55,51,54,52,51,53,50,50,54,47,49,45,38,51,31,40,62,72,60,77,34,58,72,68,62,27,52,51,33,50,53,55,49,54,69,48,33,52,71,71,49,78,55,61,57,82,86,25,57,35,64,70,40,53,52,50,52,47,53,43,48,75,71,66,33,43,36,30,39,36,30,65,70,74,56,76,43,61,66,69,68,41,58,63,90,47,50,80,62,45,73,46,79,46,61,32,56,100,84,35,83,43,44,65,54,52,46,48,54,49,69,76,36,100,40,38,34,36,40,39,35,52,61,84,54,60,45,55,54,48,24,46,76,69,59,74,37,66,43,89,40,50,44,45,41,42,76,84,70,55,75,55,82,108

=== Feature glossary ===
Key to the feature types in this record:

— What the protein is —

Primary structure: the covalent order of the twenty standard amino acids along the backbone. Two proteins with the same sequence will (almost always) fold to the same structure; two with 30% identity often share a fold but not the details.

Database cross-references. InterPro integrates a dozen domain/family signature databases into unified entries with residue-range hits. GO terms attach function/process/location labels with evidence codes. CATH codes position the fold in a four-level structural taxonomy. Organism is the NCBI-taxonomy species name.

— Where its atoms are —

The mmCIF block holds the 3D Cartesian coordinates of each backbone atom (N, Cα, C, O) in ångströms. mmCIF is the PDB's canonical archive format — a tagged-loop text representation of the atomic model.

Six rendered views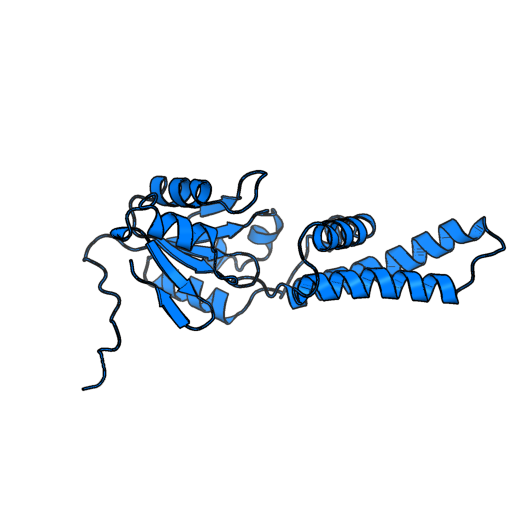 show the 3D structure from the faces of a cube — i.e. along ±x, ±y, ±z. Rendering representation is drawn randomly per protein from cartoon (secondary-structure ribbons), sticks (backbone bonds), or molecular surface; coloring is either N→C rainbow (blue at the N-terminus through red at the C-terminus) or one color per chain.

— Local backbone conformation —

DSSP 8-state secondary structure assigns each residue one of H (α-helix), G (3₁₀-helix), I (π-helix), E (extended β-strand), B (isolated β-bridge), T (hydrogen-bonded turn), S (bend), or '-' (coil). The assignment is computed from backbone hydrogen-bond geometry via the Kabsch–Sander algorithm.

P-SEA three-state annotation labels each residue as helix, strand, or coil based purely on the geometry of the Cα trace. It serves as a fallback when the full backbone (and thus DSSP) is unavailable.

The φ/ψ torsion pair specifies the backbone conformation at each residue. φ rotates about the N–Cα bond, ψ about the Cα–C bond. Steric clashes forbid most of the (φ, ψ) plane — the allowed regions (α-helix basin, β-sheet basin, left-handed helix) are the Ramachandran-allowed regions.

— Global shape and packing —

The geometric summary reports three shape descriptors. Rg (radius of gyration) measures how spread out the Cα atoms are about their centre of mass; compact globular proteins have small Rg, elongated or unfolded ones large. Cα contacts (<8 Å, |i−j|>4) count long-range residue pairs in spatial proximity — high for tightly packed folds, near zero for rods or random coil. The bounding-box extents give the protein's footprint along x, y, z in Å.

Accessible surface area quantifies burial. A residue with SASA near zero is packed into the hydrophobic core; one with SASA >100 Å² sits on the surface. Computed here via the Shrake–Rupley numerical algorithm with a 1.4 Å probe.

Plot images: a contact map (which residues are close in 3D, as an N×N binary image), a Ramachandran scatter (backbone torsion angles, revealing secondary-structure composition at a glance), and — for AlphaFold structures — a PAE heatmap (pairwise prediction confidence).

— Structural neighborhood —

The Foldseek 3Di string encodes local tertiary geometry as a 20-letter alphabet — one character per residue — derived from the relative positions of nearby Cα atoms. Unlike the amino-acid sequence, 3Di is a direct function of the 3D structure, so two proteins with the same fold have similar 3Di strings even at low sequence identity.

Nearest PDB neighbors are the top structural matches found by Foldseek when searching this structure against the entire Protein Data Bank. Each hit reports a TM-score (0 to 1; >0.5 almost always implies the same fold) and an E-value. These are *structural* homologs — they may share no detectable sequence similarity.

— Confidence and disorder —

For AlphaFold models, the B-factor field carries pLDDT — the model's own estimate of local accuracy on a 0–100 scale. Regions with pLDDT<50 should be treated as essentially unmodeled; they often correspond to intrinsically disordered segments.

B-factor (Debye–Waller factor) reflects atomic displacement in the crystal lattice. It is an experimental observable (units Å²), not a prediction; low values mean the atom is pinned down, high values mean it moves or is heterogeneous across the crystal.

Predicted aligned error is AlphaFold's pairwise confidence. Unlike pLDDT (per-residue), PAE is per-residue-pair and captures whether two parts of the structure are correctly placed relative to each other. Units are ångströms of expected positional error.